Protein AF-A0AA37GNI9-F1 (afdb_monomer_lite)

Organism: NCBI:txid708192

Foldseek 3Di:
DDPVVVVVVVVVVCVVVPAVPLLCVLLVLQCPDPFADVCQSNVLSVCSLQCLEQQHAQQVLQVSLLSQCVSDDDPSSNLSSLSSQQEHRDDDVVPDQAGQHEFDLCTPVDPSNAQAAYQDDPSHPCRVQRNVSNVVCSVPRDPSVSGGSQRSCVVSPDNRHAYDGPVTGSHQDWDADPDCQLRVPDDTHQAVLVSLVSVLVCCVPPVVHDPVLSVLSVVLSVVLVVVVDRHPVNVVSSVVSSVD

Radius of gyration: 22.75 Å; chains: 1; bounding box: 79×32×51 Å

Secondary structure (DSSP, 8-state):
--HHHHHHHHHHHHHHHTTSSTTHHHHHHHHT---SSTTHHHHHHHHHHHHSSTTS-TTHHHHHHHHHHTT-S-HHHHHHHHHHHHSPPP--TTT-SS-EEE--TT-S-SGGGTT------TTSTTHHHHHHHHHHHHHSPPP-TT--HHHHHHHTT---SEEE-SSS-TT-PPB--SSHHHHTTPPPBSSHHHHHHHHHHHHHHTS---HHHHHHHHHHHHHHHHH---STHHHHHHHHHHT-

Sequence (244 aa):
MSYSKLLLLSAILASVEARFGQEQTPVAAVSALQAGAPGEAATLAGGIPSTLLGAADPCAKLELADKIAALGDGADVLDAAKGLVAAEQNFNPFATSVPNICGDASLPATEALRGIVPLIDPAVTGSDTENANSAASLTSPFDASGLSVAEVMQAQGFSNFTLGRAGRKADEGTFLPTDPVVAQGQQDALNPNIIINRVCDQLTNVCGANDAAKTQCKDAQAQIEASGDRSAAVADTFNGLLGF

Structure (mmCIF, N/CA/C/O backbone):
data_AF-A0AA37GNI9-F1
#
_entry.id   AF-A0AA37GNI9-F1
#
loop_
_atom_site.group_PDB
_atom_site.id
_atom_site.type_symbol
_atom_site.label_atom_id
_atom_site.label_alt_id
_atom_site.label_comp_id
_atom_site.label_asym_id
_atom_site.label_entity_id
_atom_site.label_seq_id
_atom_site.pdbx_PDB_ins_code
_atom_site.Cartn_x
_atom_site.Cartn_y
_atom_site.Cartn_z
_atom_site.occupancy
_atom_site.B_iso_or_equiv
_atom_site.auth_seq_id
_atom_site.auth_comp_id
_atom_site.auth_asym_id
_atom_site.auth_atom_id
_atom_site.pdbx_PDB_model_num
ATOM 1 N N . MET A 1 1 ? 42.517 1.768 25.073 1.00 51.09 1 MET A N 1
ATOM 2 C CA . MET A 1 1 ? 41.058 1.620 24.872 1.00 51.09 1 MET A CA 1
ATOM 3 C C . MET A 1 1 ? 40.744 0.142 24.719 1.00 51.09 1 MET A C 1
ATOM 5 O O . MET A 1 1 ? 41.375 -0.504 23.899 1.00 51.09 1 MET A O 1
ATOM 9 N N . SER A 1 2 ? 39.868 -0.403 25.567 1.00 47.47 2 SER A N 1
ATOM 10 C CA . SER A 1 2 ? 39.556 -1.840 25.598 1.00 47.47 2 SER A CA 1
ATOM 11 C C . SER A 1 2 ? 38.776 -2.265 24.348 1.00 47.47 2 SER A C 1
ATOM 13 O O . SER A 1 2 ? 37.857 -1.552 23.943 1.00 47.47 2 SER A O 1
ATOM 15 N N . TYR A 1 3 ? 39.128 -3.422 23.777 1.00 53.12 3 TYR A N 1
ATOM 16 C CA . TYR A 1 3 ? 38.533 -4.054 22.584 1.00 53.12 3 TYR A CA 1
ATOM 17 C C . TYR A 1 3 ? 36.990 -4.079 22.587 1.00 53.12 3 TYR A C 1
ATOM 19 O O . TYR A 1 3 ? 36.359 -4.006 21.538 1.00 53.12 3 TYR A O 1
ATOM 27 N N . SER A 1 4 ? 36.369 -4.088 23.769 1.00 50.34 4 SER A N 1
ATOM 28 C CA . SER A 1 4 ? 34.912 -4.050 23.935 1.00 50.34 4 SER A CA 1
ATOM 29 C C . SER A 1 4 ? 34.263 -2.732 23.464 1.00 50.34 4 SER A C 1
ATOM 31 O O . SER A 1 4 ? 33.134 -2.748 22.983 1.00 50.34 4 SER A O 1
ATOM 33 N N . LYS A 1 5 ? 34.981 -1.596 23.508 1.00 45.41 5 LYS A N 1
ATOM 34 C CA . LYS A 1 5 ? 34.469 -0.298 23.018 1.00 45.41 5 LYS A CA 1
ATOM 35 C C . LYS A 1 5 ? 34.511 -0.165 21.490 1.00 45.41 5 LYS A C 1
ATOM 37 O O . LYS A 1 5 ? 33.738 0.611 20.944 1.00 45.41 5 LYS A O 1
ATOM 42 N N . LEU A 1 6 ? 35.385 -0.913 20.812 1.00 50.19 6 LEU A N 1
ATOM 43 C CA . LEU A 1 6 ? 35.463 -0.936 19.345 1.00 50.19 6 LEU A CA 1
ATOM 44 C C . LEU A 1 6 ? 34.320 -1.761 18.736 1.00 50.19 6 LEU A C 1
ATOM 46 O O . LEU A 1 6 ? 33.702 -1.310 17.782 1.00 50.19 6 LEU A O 1
ATOM 50 N N . LEU A 1 7 ? 33.965 -2.900 19.341 1.00 51.78 7 LEU A N 1
ATOM 51 C CA . LEU A 1 7 ? 32.841 -3.730 18.879 1.00 51.78 7 LEU A CA 1
ATOM 52 C C . LEU A 1 7 ? 31.479 -3.032 19.033 1.00 51.78 7 LEU A C 1
ATOM 54 O O . LEU A 1 7 ? 30.635 -3.130 18.147 1.00 51.78 7 LEU A O 1
ATOM 58 N N . LEU A 1 8 ? 31.280 -2.285 20.123 1.00 47.88 8 LEU A N 1
ATOM 59 C CA . LEU A 1 8 ? 30.046 -1.525 20.351 1.00 47.88 8 LEU A CA 1
ATOM 60 C C . LEU A 1 8 ? 29.895 -0.331 19.397 1.00 47.88 8 LEU A C 1
ATOM 62 O O . LEU A 1 8 ? 28.784 -0.067 18.952 1.00 47.88 8 LEU A O 1
ATOM 66 N N . LEU A 1 9 ? 30.984 0.358 19.028 1.00 44.28 9 LEU A N 1
ATOM 67 C CA . LEU A 1 9 ? 30.904 1.425 18.021 1.00 44.28 9 LEU A CA 1
ATOM 68 C C . LEU A 1 9 ? 30.627 0.870 16.616 1.00 44.28 9 LEU A C 1
ATOM 70 O O . LEU A 1 9 ? 29.817 1.448 15.899 1.00 44.28 9 LEU A O 1
ATOM 74 N N . SER A 1 10 ? 31.233 -0.258 16.232 1.00 49.84 10 SER A N 1
ATOM 75 C CA . SER A 1 10 ? 30.994 -0.872 14.917 1.00 49.84 10 SER A CA 1
ATOM 76 C C . SER A 1 10 ? 29.569 -1.411 14.750 1.00 49.84 10 SER A C 1
ATOM 78 O O . SER A 1 10 ? 29.018 -1.314 13.660 1.00 49.84 10 SER A O 1
ATOM 80 N N . ALA A 1 11 ? 28.940 -1.917 15.815 1.00 47.16 11 ALA A N 1
ATOM 81 C CA . ALA A 1 11 ? 27.542 -2.359 15.768 1.00 47.16 11 ALA A CA 1
ATOM 82 C C . ALA A 1 11 ? 26.543 -1.187 15.660 1.00 47.16 11 ALA A C 1
ATOM 84 O O . ALA A 1 11 ? 25.484 -1.326 15.047 1.00 47.16 11 ALA A O 1
ATOM 85 N N . ILE A 1 12 ? 26.884 -0.021 16.220 1.00 48.06 12 ILE A N 1
ATOM 86 C CA . ILE A 1 12 ? 26.053 1.191 16.137 1.00 48.06 12 ILE A CA 1
ATOM 87 C C . ILE A 1 12 ? 26.232 1.894 14.779 1.00 48.06 12 ILE A C 1
ATOM 89 O O . ILE A 1 12 ? 25.266 2.406 14.228 1.00 48.06 12 ILE A O 1
ATOM 93 N N . LEU A 1 13 ? 27.432 1.872 14.190 1.00 39.62 13 LEU A N 1
ATOM 94 C CA . LEU A 1 13 ? 27.661 2.389 12.831 1.00 39.62 13 LEU A CA 1
ATOM 95 C C . LEU A 1 13 ? 26.980 1.514 11.765 1.00 39.62 13 LEU A C 1
ATOM 97 O O . LEU A 1 13 ? 26.220 2.037 10.956 1.00 39.62 13 LEU A O 1
ATOM 101 N N . ALA A 1 14 ? 27.099 0.185 11.865 1.00 37.84 14 ALA A N 1
ATOM 102 C CA . ALA A 1 14 ? 26.458 -0.736 10.923 1.00 37.84 14 ALA A CA 1
ATOM 103 C C . ALA A 1 14 ? 24.916 -0.697 10.961 1.00 37.84 14 ALA A C 1
ATOM 105 O O . ALA A 1 14 ? 24.273 -0.985 9.956 1.00 37.84 14 ALA A O 1
ATOM 106 N N . SER A 1 15 ? 24.307 -0.332 12.096 1.00 41.62 15 SER A N 1
ATOM 107 C CA . SER A 1 15 ? 22.845 -0.177 12.203 1.00 41.62 15 SER A CA 1
ATOM 108 C C . SER A 1 15 ? 22.337 1.164 11.662 1.00 41.62 15 SER A C 1
ATOM 110 O O . SER A 1 15 ? 21.188 1.242 11.236 1.00 41.62 15 SER A O 1
ATOM 112 N N . VAL A 1 16 ? 23.186 2.196 11.613 1.00 39.22 16 VAL A N 1
ATOM 113 C CA . VAL A 1 16 ? 22.854 3.505 11.022 1.00 39.22 16 VAL A CA 1
ATOM 114 C C . VAL A 1 16 ? 23.116 3.521 9.508 1.00 39.22 16 VAL A C 1
ATOM 116 O O . VAL A 1 16 ? 22.348 4.123 8.760 1.00 39.22 16 VAL A O 1
ATOM 119 N N . GLU A 1 17 ? 24.135 2.803 9.031 1.00 35.69 17 GLU A N 1
ATOM 120 C CA . GLU A 1 17 ? 24.443 2.650 7.598 1.00 35.69 17 GLU A CA 1
ATOM 121 C C . GLU A 1 17 ? 23.470 1.710 6.860 1.00 35.69 17 GLU A C 1
ATOM 123 O O . GLU A 1 17 ? 23.397 1.744 5.634 1.00 35.69 17 GLU A O 1
ATOM 128 N N . ALA A 1 18 ? 22.675 0.906 7.574 1.00 41.06 18 ALA A N 1
ATOM 129 C CA . ALA A 1 18 ? 21.783 -0.080 6.959 1.00 41.06 18 ALA A CA 1
ATOM 130 C C . ALA A 1 18 ? 20.470 0.480 6.376 1.00 41.06 18 ALA A C 1
ATOM 132 O O . ALA A 1 18 ? 19.753 -0.281 5.730 1.00 41.06 18 ALA A O 1
ATOM 133 N N . ARG A 1 19 ? 20.107 1.756 6.590 1.00 52.25 19 ARG A N 1
ATOM 134 C CA . ARG A 1 19 ? 18.754 2.237 6.212 1.00 52.25 19 ARG A CA 1
ATOM 135 C C . ARG A 1 19 ? 18.691 3.517 5.380 1.00 52.25 19 ARG A C 1
ATOM 137 O O . ARG A 1 19 ? 17.767 3.670 4.592 1.00 52.25 19 ARG A O 1
ATOM 144 N N . PHE A 1 20 ? 19.708 4.378 5.428 1.00 41.75 20 PHE A N 1
ATOM 145 C CA . PHE A 1 20 ? 19.852 5.499 4.486 1.00 41.75 20 PHE A CA 1
ATOM 146 C C . PHE A 1 20 ? 20.524 5.012 3.186 1.00 41.75 20 PHE A C 1
ATOM 148 O O . PHE A 1 20 ? 21.689 5.299 2.926 1.00 41.75 20 PHE A O 1
ATOM 155 N N . GLY A 1 21 ? 19.824 4.209 2.380 1.00 49.69 21 GLY A N 1
ATOM 156 C CA . GLY A 1 21 ? 20.403 3.698 1.128 1.00 49.69 21 GLY A CA 1
ATOM 157 C C . GLY A 1 21 ? 19.540 2.733 0.321 1.00 49.69 21 GLY A C 1
ATOM 158 O O . GLY A 1 21 ? 19.671 2.705 -0.899 1.00 49.69 21 GLY A O 1
ATOM 159 N N . GLN A 1 22 ? 18.613 2.005 0.951 1.00 52.94 22 GLN A N 1
ATOM 160 C CA . GLN A 1 22 ? 17.706 1.110 0.217 1.00 52.94 22 GLN A CA 1
ATOM 161 C C . GLN A 1 22 ? 16.726 1.880 -0.681 1.00 52.94 22 GLN A C 1
ATOM 163 O O . GLN A 1 22 ? 16.450 1.443 -1.791 1.00 52.94 22 GLN A O 1
ATOM 168 N N . GLU A 1 23 ? 16.305 3.085 -0.280 1.00 51.03 23 GLU A N 1
ATOM 169 C CA . GLU A 1 23 ? 15.508 3.990 -1.127 1.00 51.03 23 GLU A CA 1
ATOM 170 C C . GLU A 1 23 ? 16.264 4.456 -2.388 1.00 51.03 23 GLU A C 1
ATOM 172 O O . GLU A 1 23 ? 15.644 4.812 -3.389 1.00 51.03 23 GLU A O 1
ATOM 177 N N . GLN A 1 24 ? 17.605 4.452 -2.365 1.00 57.84 24 GLN A N 1
ATOM 178 C CA . GLN A 1 24 ? 18.437 4.836 -3.512 1.00 57.84 24 GLN A CA 1
ATOM 179 C C . GLN A 1 24 ? 18.654 3.679 -4.494 1.00 57.84 24 GLN A C 1
ATOM 181 O O . GLN A 1 24 ? 18.984 3.932 -5.653 1.00 57.84 24 GLN A O 1
ATOM 186 N N . THR A 1 25 ? 18.459 2.424 -4.076 1.00 74.62 25 THR A N 1
ATOM 187 C CA . THR A 1 25 ? 18.653 1.262 -4.956 1.00 74.62 25 THR A CA 1
ATOM 188 C C . THR A 1 25 ? 17.696 1.306 -6.161 1.00 74.62 25 THR A C 1
ATOM 190 O O . THR A 1 25 ? 18.189 1.232 -7.291 1.00 74.62 25 THR A O 1
ATOM 193 N N . PRO A 1 26 ? 16.374 1.539 -5.993 1.00 85.69 26 PRO A N 1
ATOM 194 C CA . PRO A 1 26 ? 15.480 1.747 -7.132 1.00 85.69 26 PRO A CA 1
ATOM 195 C C . PRO A 1 26 ? 15.827 3.003 -7.947 1.00 85.69 26 PRO A C 1
ATOM 197 O O . PRO A 1 26 ? 15.757 2.970 -9.172 1.00 85.69 26 PRO A O 1
ATOM 200 N N . VAL A 1 27 ? 16.265 4.097 -7.305 1.00 90.00 27 VAL A N 1
ATOM 201 C CA . VAL A 1 27 ? 16.669 5.338 -8.002 1.00 90.00 27 VAL A CA 1
ATOM 202 C C . VAL A 1 27 ? 17.827 5.083 -8.962 1.00 90.00 27 VAL A C 1
ATOM 204 O O . VAL A 1 27 ? 17.759 5.482 -10.125 1.00 90.00 27 VAL A O 1
ATOM 207 N N . ALA A 1 28 ? 18.882 4.412 -8.500 1.00 89.69 28 ALA A N 1
ATOM 208 C CA . ALA A 1 28 ? 20.054 4.113 -9.313 1.00 89.69 28 ALA A CA 1
ATOM 209 C C . ALA A 1 28 ? 19.718 3.152 -10.462 1.00 89.69 28 ALA A C 1
ATOM 211 O O . ALA A 1 28 ? 20.145 3.391 -11.592 1.00 89.69 28 ALA A O 1
ATOM 212 N N . ALA A 1 29 ? 18.918 2.114 -10.189 1.00 93.38 29 ALA A N 1
ATOM 213 C CA . ALA A 1 29 ? 18.484 1.153 -11.200 1.00 93.38 29 ALA A CA 1
ATOM 214 C C . ALA A 1 29 ? 17.680 1.833 -12.319 1.00 93.38 29 ALA A C 1
ATOM 216 O O . ALA A 1 29 ? 18.000 1.666 -13.492 1.00 93.38 29 ALA A O 1
ATOM 217 N N . VAL A 1 30 ? 16.698 2.667 -11.962 1.00 95.94 30 VAL A N 1
ATOM 218 C CA . VAL A 1 30 ? 15.844 3.363 -12.938 1.00 95.94 30 VAL A CA 1
ATOM 219 C C . VAL A 1 30 ? 16.615 4.458 -13.681 1.00 95.94 30 VAL A C 1
ATOM 221 O O . VAL A 1 30 ? 16.453 4.611 -14.888 1.00 95.94 30 VAL A O 1
ATOM 224 N N . SER A 1 31 ? 17.512 5.184 -13.004 1.00 94.06 31 SER A N 1
ATOM 225 C CA . SER A 1 31 ? 18.340 6.224 -13.642 1.00 94.06 31 SER A CA 1
ATOM 226 C C . SER A 1 31 ? 19.308 5.667 -14.689 1.00 94.06 31 SER A C 1
ATOM 228 O O . SER A 1 31 ? 19.725 6.402 -15.582 1.00 94.06 31 SER A O 1
ATOM 230 N N . ALA A 1 32 ? 19.698 4.394 -14.568 1.00 94.12 32 ALA A N 1
ATOM 231 C CA . ALA A 1 32 ? 20.616 3.732 -15.490 1.00 94.12 32 ALA A CA 1
ATOM 232 C C . ALA A 1 32 ? 19.930 3.193 -16.760 1.00 94.12 32 ALA A C 1
ATOM 234 O O . ALA A 1 32 ? 20.627 2.796 -17.698 1.00 94.12 32 ALA A O 1
ATOM 235 N N . LEU A 1 33 ? 18.592 3.176 -16.803 1.00 95.88 33 LEU A N 1
ATOM 236 C CA . LEU A 1 33 ? 17.841 2.660 -17.943 1.00 95.88 33 LEU A CA 1
ATOM 237 C C . LEU A 1 33 ? 18.065 3.528 -19.185 1.00 95.88 33 LEU A C 1
ATOM 239 O O . LEU A 1 33 ? 17.989 4.755 -19.142 1.00 95.88 33 LEU A O 1
ATOM 243 N N . GLN A 1 34 ? 18.271 2.867 -20.322 1.00 94.06 34 GLN A N 1
ATOM 244 C CA . GLN A 1 34 ? 18.316 3.502 -21.646 1.00 94.06 34 GLN A CA 1
ATOM 245 C C . GLN A 1 34 ? 16.991 3.320 -22.409 1.00 94.06 34 GLN A C 1
ATOM 247 O O . GLN A 1 34 ? 16.975 3.288 -23.638 1.00 94.06 34 GLN A O 1
ATOM 252 N N . ALA A 1 35 ? 15.888 3.174 -21.671 1.00 94.25 35 ALA A N 1
ATOM 253 C CA . ALA A 1 35 ? 14.538 2.973 -22.187 1.00 94.25 35 ALA A CA 1
ATOM 254 C C . ALA A 1 35 ? 13.698 4.262 -22.112 1.00 94.25 35 ALA A C 1
ATOM 256 O O . ALA A 1 35 ? 14.004 5.175 -21.341 1.00 94.25 35 ALA A O 1
ATOM 257 N N . GLY A 1 36 ? 12.626 4.317 -22.905 1.00 94.38 36 GLY A N 1
ATOM 258 C CA . GLY A 1 36 ? 11.766 5.493 -23.038 1.00 94.38 36 GLY A CA 1
ATOM 259 C C . GLY A 1 36 ? 12.390 6.648 -23.828 1.00 94.38 36 GLY A C 1
ATOM 260 O O . GLY A 1 36 ? 13.400 6.507 -24.525 1.00 94.38 36 GLY A O 1
ATOM 261 N N . ALA A 1 37 ? 11.755 7.815 -23.748 1.00 95.69 37 ALA A N 1
ATOM 262 C CA . ALA A 1 37 ? 12.258 9.034 -24.365 1.00 95.69 37 ALA A CA 1
ATOM 263 C C . ALA A 1 37 ? 13.515 9.558 -23.638 1.00 95.69 37 ALA A C 1
ATOM 265 O O . ALA A 1 37 ? 13.696 9.318 -22.439 1.00 95.69 37 ALA A O 1
ATOM 266 N N . PRO A 1 38 ? 14.389 10.329 -24.319 1.00 94.94 38 PRO A N 1
ATOM 267 C CA . PRO A 1 38 ? 15.563 10.921 -23.681 1.00 94.94 38 PRO A CA 1
ATOM 268 C C . PRO A 1 38 ? 15.206 11.703 -22.405 1.00 94.94 38 PRO A C 1
ATOM 270 O O . PRO A 1 38 ? 14.481 12.694 -22.457 1.00 94.94 38 PRO A O 1
ATOM 273 N N . GLY A 1 39 ? 15.736 11.258 -21.261 1.00 92.75 39 GLY A N 1
ATOM 274 C CA . GLY A 1 39 ? 15.508 11.875 -19.947 1.00 92.75 39 GLY A CA 1
ATOM 275 C C . GLY A 1 39 ? 14.244 11.414 -19.208 1.00 92.75 39 GLY A C 1
ATOM 276 O O . GLY A 1 39 ? 14.052 11.802 -18.056 1.00 92.75 39 GLY A O 1
ATOM 277 N N . GLU A 1 40 ? 13.407 10.571 -19.814 1.00 96.62 40 GLU A N 1
ATOM 278 C CA . GLU A 1 40 ? 12.178 10.064 -19.195 1.00 96.62 40 GLU A CA 1
ATOM 279 C C . GLU A 1 40 ? 12.482 9.154 -17.999 1.00 96.62 40 GLU A C 1
ATOM 281 O O . GLU A 1 40 ? 12.019 9.425 -16.891 1.00 96.62 40 GLU A O 1
ATOM 286 N N . ALA A 1 41 ? 13.350 8.153 -18.181 1.00 96.31 41 ALA A N 1
ATOM 287 C CA . ALA A 1 41 ? 13.783 7.264 -17.103 1.00 96.31 41 ALA A CA 1
ATOM 288 C C . ALA A 1 41 ? 14.415 8.034 -15.929 1.00 96.31 41 ALA A C 1
ATOM 290 O O . ALA A 1 41 ? 14.059 7.816 -14.773 1.00 96.31 41 ALA A O 1
ATOM 291 N N . ALA A 1 42 ? 15.277 9.014 -16.219 1.00 94.94 42 ALA A N 1
ATOM 292 C CA . ALA A 1 42 ? 15.872 9.880 -15.200 1.00 94.94 42 ALA A CA 1
ATOM 293 C C . ALA A 1 42 ? 14.820 10.725 -14.450 1.00 94.94 42 ALA A C 1
ATOM 295 O O . ALA A 1 42 ? 14.943 10.943 -13.245 1.00 94.94 42 ALA A O 1
ATOM 296 N N . THR A 1 43 ? 13.765 11.173 -15.140 1.00 96.38 43 THR A N 1
ATOM 297 C CA . THR A 1 43 ? 12.653 11.915 -14.525 1.00 96.38 43 THR A CA 1
ATOM 298 C C . THR A 1 43 ? 11.844 11.022 -13.587 1.00 96.38 43 THR A C 1
ATOM 300 O O . THR A 1 43 ? 11.563 11.419 -12.457 1.00 96.38 43 THR A O 1
ATOM 303 N N . LEU A 1 44 ? 11.508 9.802 -14.021 1.00 96.62 44 LEU A N 1
ATOM 304 C CA . LEU A 1 44 ? 10.806 8.828 -13.181 1.00 96.62 44 LEU A CA 1
ATOM 305 C C . LEU A 1 44 ? 11.651 8.428 -11.968 1.00 96.62 44 LEU A C 1
ATOM 307 O O . LEU A 1 44 ? 11.139 8.422 -10.850 1.00 96.62 44 LEU A O 1
ATOM 311 N N . ALA A 1 45 ? 12.953 8.197 -12.160 1.00 95.88 45 ALA A N 1
ATOM 312 C CA . ALA A 1 45 ? 13.883 7.914 -11.072 1.00 95.88 45 ALA A CA 1
ATOM 313 C C . ALA A 1 45 ? 13.925 9.044 -10.033 1.00 95.88 45 ALA A C 1
ATOM 315 O O . ALA A 1 45 ? 13.902 8.783 -8.832 1.00 95.88 45 ALA A O 1
ATOM 316 N N . GLY A 1 46 ? 13.917 10.303 -10.481 1.00 91.94 46 GLY A N 1
ATOM 317 C CA . GLY A 1 46 ? 13.843 11.468 -9.596 1.00 91.94 46 GLY A CA 1
ATOM 318 C C . GLY A 1 46 ? 12.543 11.558 -8.785 1.00 91.94 46 GLY A C 1
ATOM 319 O O . GLY A 1 46 ? 12.531 12.185 -7.727 1.00 91.94 46 GLY A O 1
ATOM 320 N N . GLY A 1 47 ? 11.462 10.917 -9.243 1.00 91.81 47 GLY A N 1
ATOM 321 C CA . GLY A 1 47 ? 10.182 10.845 -8.535 1.00 91.81 47 GLY A CA 1
ATOM 322 C C . GLY A 1 47 ? 10.139 9.799 -7.419 1.00 91.81 47 GLY A C 1
ATOM 323 O O . GLY A 1 47 ? 9.371 9.961 -6.468 1.00 91.81 47 GLY A O 1
ATOM 324 N N . ILE A 1 48 ? 10.983 8.765 -7.484 1.00 94.00 48 ILE A N 1
ATOM 325 C CA . ILE A 1 48 ? 10.967 7.627 -6.550 1.00 94.00 48 ILE A CA 1
ATOM 326 C C . ILE A 1 48 ? 11.054 8.054 -5.082 1.00 94.00 48 ILE A C 1
ATOM 328 O O . ILE A 1 48 ? 10.174 7.639 -4.320 1.00 94.00 48 ILE A O 1
ATOM 332 N N . PRO A 1 49 ? 12.008 8.915 -4.661 1.00 90.19 49 PRO A N 1
ATOM 333 C CA . PRO A 1 49 ? 12.139 9.274 -3.252 1.00 90.19 49 PRO A CA 1
ATOM 334 C C . PRO A 1 49 ? 10.849 9.846 -2.666 1.00 90.19 49 PRO A C 1
ATOM 336 O O . PRO A 1 49 ? 10.517 9.550 -1.527 1.00 90.19 49 PRO A O 1
ATOM 339 N N . SER A 1 50 ? 10.079 10.607 -3.455 1.00 85.38 50 SER A N 1
ATOM 340 C CA . SER A 1 50 ? 8.819 11.208 -2.999 1.00 85.38 50 SER A CA 1
ATOM 341 C C . SER A 1 50 ? 7.713 10.183 -2.732 1.00 85.38 50 SER A C 1
ATOM 343 O O . SER A 1 50 ? 6.869 10.419 -1.873 1.00 85.38 50 SER A O 1
ATOM 345 N N . THR A 1 51 ? 7.743 9.043 -3.428 1.00 88.06 51 THR A N 1
ATOM 346 C CA . THR A 1 51 ? 6.774 7.946 -3.262 1.00 88.06 51 THR A CA 1
ATOM 347 C C . THR A 1 51 ? 7.146 6.977 -2.143 1.00 88.06 51 THR A C 1
ATOM 349 O O . THR A 1 51 ? 6.288 6.245 -1.664 1.00 88.06 51 THR A O 1
ATOM 352 N N . LEU A 1 52 ? 8.409 6.984 -1.707 1.00 90.31 52 LEU A N 1
ATOM 353 C CA . LEU A 1 52 ? 8.905 6.124 -0.632 1.00 90.31 52 LEU A CA 1
ATOM 354 C C . LEU A 1 52 ? 8.972 6.839 0.722 1.00 90.31 52 LEU A C 1
ATOM 356 O O . LEU A 1 52 ? 9.351 6.217 1.705 1.00 90.31 52 LEU A O 1
ATOM 360 N N . LEU A 1 53 ? 8.582 8.114 0.825 1.00 85.62 53 LEU A N 1
ATOM 361 C CA . LEU A 1 53 ? 8.509 8.798 2.121 1.00 85.62 53 LEU A CA 1
ATOM 362 C C . LEU A 1 53 ? 7.456 8.137 3.021 1.00 85.62 53 LEU A C 1
ATOM 364 O O . LEU A 1 53 ? 6.402 7.729 2.547 1.00 85.62 53 LEU A O 1
ATOM 368 N N . GLY A 1 54 ? 7.664 8.122 4.339 1.00 80.50 54 GLY A N 1
ATOM 369 C CA . GLY A 1 54 ? 6.744 7.429 5.255 1.00 80.50 54 GLY A CA 1
ATOM 370 C C . GLY A 1 54 ? 5.337 8.019 5.340 1.00 80.50 54 GLY A C 1
ATOM 371 O O . GLY A 1 54 ? 4.401 7.335 5.732 1.00 80.50 54 GLY A O 1
ATOM 372 N N . ALA A 1 55 ? 5.177 9.283 4.940 1.00 76.69 55 ALA A N 1
ATOM 373 C CA . ALA A 1 55 ? 3.880 9.950 4.817 1.00 76.69 55 ALA A CA 1
ATOM 374 C C . ALA A 1 55 ? 3.366 10.013 3.367 1.00 76.69 55 ALA A C 1
ATOM 376 O O . ALA A 1 55 ? 2.336 10.639 3.113 1.00 76.69 55 ALA A O 1
ATOM 377 N N . ALA A 1 56 ? 4.102 9.436 2.413 1.00 79.75 56 ALA A N 1
ATOM 378 C CA . ALA A 1 56 ? 3.633 9.321 1.044 1.00 79.75 56 ALA A CA 1
ATOM 379 C C . ALA A 1 56 ? 2.444 8.368 0.977 1.00 79.75 56 ALA A C 1
ATOM 381 O O . ALA A 1 56 ? 2.248 7.494 1.824 1.00 79.75 56 ALA A O 1
ATOM 382 N N . ASP A 1 57 ? 1.659 8.535 -0.072 1.00 80.12 57 ASP A N 1
ATOM 383 C CA . ASP A 1 57 ? 0.649 7.557 -0.400 1.00 80.12 57 ASP A CA 1
ATOM 384 C C . ASP A 1 57 ? 1.326 6.227 -0.845 1.00 80.12 57 ASP A C 1
ATOM 386 O O . ASP A 1 57 ? 2.150 6.237 -1.762 1.00 80.12 57 ASP A O 1
ATOM 390 N N . PRO A 1 58 ? 0.987 5.084 -0.218 1.00 85.19 58 PRO A N 1
ATOM 391 C CA . PRO A 1 58 ? 1.593 3.779 -0.438 1.00 85.19 58 PRO A CA 1
ATOM 392 C C . PRO A 1 58 ? 1.225 3.181 -1.796 1.00 85.19 58 PRO A C 1
ATOM 394 O O . PRO A 1 58 ? 1.890 2.253 -2.252 1.00 85.19 58 PRO A O 1
ATOM 397 N N . CYS A 1 59 ? 0.182 3.681 -2.459 1.00 86.75 59 CYS A N 1
ATOM 398 C CA . CYS A 1 59 ? -0.163 3.300 -3.821 1.00 86.75 59 CYS A CA 1
ATOM 399 C C . CYS A 1 59 ? 0.663 4.071 -4.860 1.00 86.75 59 CYS A C 1
ATOM 401 O O . CYS A 1 59 ? 0.957 3.513 -5.917 1.00 86.75 59 CYS A O 1
ATOM 403 N N . ALA A 1 60 ? 1.131 5.291 -4.559 1.00 89.88 60 ALA A N 1
ATOM 404 C CA . ALA A 1 60 ? 1.931 6.097 -5.488 1.00 89.88 60 ALA A CA 1
ATOM 405 C C . ALA A 1 60 ? 3.209 5.386 -5.963 1.00 89.88 60 ALA A C 1
ATOM 407 O O . ALA A 1 60 ? 3.605 5.543 -7.119 1.00 89.88 60 ALA A O 1
ATOM 408 N N . LYS A 1 61 ? 3.855 4.577 -5.109 1.00 92.81 61 LYS A N 1
ATOM 409 C CA . LYS A 1 61 ? 5.019 3.769 -5.524 1.00 92.81 61 LYS A CA 1
ATOM 410 C C . LYS A 1 61 ? 4.651 2.696 -6.551 1.00 92.81 61 LYS A C 1
ATOM 412 O O . LYS A 1 61 ? 5.454 2.419 -7.436 1.00 92.81 61 LYS A O 1
ATOM 417 N N . LEU A 1 62 ? 3.448 2.122 -6.468 1.00 95.75 62 LEU A N 1
ATOM 418 C CA . LEU A 1 62 ? 2.965 1.119 -7.422 1.00 95.75 62 LEU A CA 1
ATOM 419 C C . LEU A 1 62 ? 2.622 1.782 -8.759 1.00 95.75 62 LEU A C 1
ATOM 421 O O . LEU A 1 62 ? 3.064 1.311 -9.800 1.00 95.75 62 LEU A O 1
ATOM 425 N N . GLU A 1 63 ? 1.954 2.939 -8.723 1.00 95.44 63 GLU A N 1
ATOM 426 C CA . GLU A 1 63 ? 1.691 3.746 -9.922 1.00 95.44 63 GLU A CA 1
ATOM 427 C C . GLU A 1 63 ? 2.985 4.206 -10.608 1.00 95.44 63 GLU A C 1
ATOM 429 O O . GLU A 1 63 ? 3.068 4.289 -11.836 1.00 95.44 63 GLU A O 1
ATOM 434 N N . LEU A 1 64 ? 4.011 4.548 -9.825 1.00 97.00 64 LEU A N 1
ATOM 435 C CA . LEU A 1 64 ? 5.317 4.904 -10.364 1.00 97.00 64 LEU A CA 1
ATOM 436 C C . LEU A 1 64 ? 6.036 3.682 -10.947 1.00 97.00 64 LEU A C 1
ATOM 438 O O . LEU A 1 64 ? 6.644 3.801 -12.009 1.00 97.00 64 LEU A O 1
ATOM 442 N N . ALA A 1 65 ? 5.932 2.516 -10.308 1.00 98.19 65 ALA A N 1
ATOM 443 C CA . ALA A 1 65 ? 6.475 1.272 -10.844 1.00 98.19 65 ALA A CA 1
ATOM 444 C C . ALA A 1 65 ? 5.813 0.893 -12.177 1.00 98.19 65 ALA A C 1
ATOM 446 O O . ALA A 1 65 ? 6.516 0.509 -13.108 1.00 98.19 65 ALA A O 1
A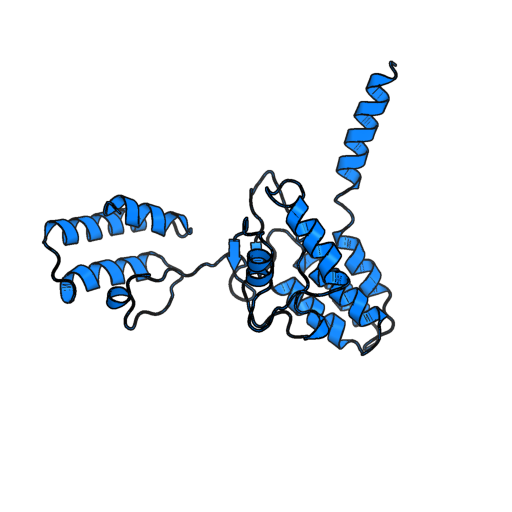TOM 447 N N . ASP A 1 66 ? 4.500 1.100 -12.315 1.00 98.38 66 ASP A N 1
ATOM 448 C CA . ASP A 1 66 ? 3.783 0.927 -13.583 1.00 98.38 66 ASP A CA 1
ATOM 449 C C . ASP A 1 66 ? 4.314 1.864 -14.677 1.00 98.38 66 ASP A C 1
ATOM 451 O O . ASP A 1 66 ? 4.553 1.439 -15.808 1.00 98.38 66 ASP A O 1
ATOM 455 N N . LYS A 1 67 ? 4.572 3.137 -14.346 1.00 98.31 67 LYS A N 1
ATOM 456 C CA . LYS A 1 67 ? 5.181 4.092 -15.292 1.00 98.31 67 LYS A CA 1
ATOM 457 C C . LYS A 1 67 ? 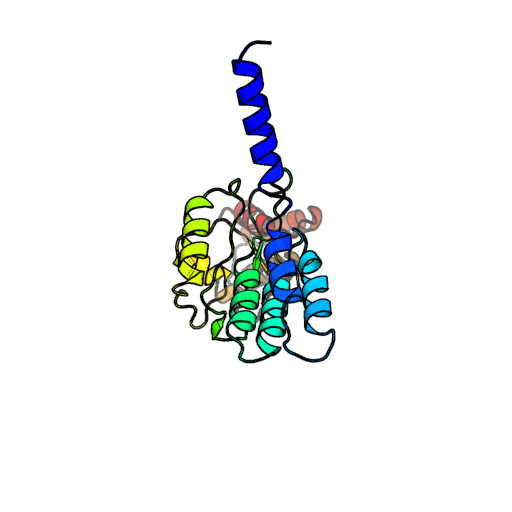6.587 3.668 -15.713 1.00 98.31 67 LYS A C 1
ATOM 459 O O . LYS A 1 67 ? 6.942 3.844 -16.873 1.00 98.31 67 LYS A O 1
ATOM 464 N N . ILE A 1 68 ? 7.378 3.116 -14.793 1.00 98.38 68 ILE A N 1
ATOM 465 C CA . ILE A 1 68 ? 8.717 2.599 -15.101 1.00 98.38 68 ILE A CA 1
ATOM 466 C C . ILE A 1 68 ? 8.608 1.378 -16.015 1.00 98.38 68 ILE A C 1
ATOM 468 O O . ILE A 1 68 ? 9.294 1.336 -17.030 1.00 98.38 68 ILE A O 1
ATOM 472 N N . ALA A 1 69 ? 7.719 0.429 -15.714 1.00 98.19 69 ALA A N 1
ATOM 473 C CA . ALA A 1 69 ? 7.493 -0.745 -16.556 1.00 98.19 69 ALA A CA 1
ATOM 474 C C . ALA A 1 69 ? 7.021 -0.375 -17.975 1.00 98.19 69 ALA A C 1
ATOM 476 O O . ALA A 1 69 ? 7.316 -1.085 -18.930 1.00 98.19 69 ALA A O 1
ATOM 477 N N . ALA A 1 70 ? 6.344 0.766 -18.133 1.00 97.88 70 ALA A N 1
ATOM 478 C CA . ALA A 1 70 ? 5.909 1.280 -19.428 1.00 97.88 70 ALA A CA 1
ATOM 479 C C . ALA A 1 70 ? 7.031 1.913 -20.284 1.00 97.88 70 ALA A C 1
ATOM 481 O O . ALA A 1 70 ? 6.780 2.244 -21.443 1.00 97.88 70 ALA A O 1
ATOM 482 N N . LEU A 1 71 ? 8.260 2.073 -19.766 1.00 97.62 71 LEU A N 1
ATOM 483 C CA . LEU A 1 71 ? 9.389 2.621 -20.537 1.00 97.62 71 LEU A CA 1
ATOM 484 C C . LEU A 1 71 ? 9.831 1.702 -21.691 1.00 97.62 71 LEU A C 1
ATOM 486 O O . LEU A 1 71 ? 10.447 2.174 -22.651 1.00 97.62 71 LEU A O 1
ATOM 490 N N . GLY A 1 72 ? 9.548 0.398 -21.601 1.00 95.12 72 GLY A N 1
ATOM 491 C CA . GLY A 1 72 ? 9.832 -0.583 -22.647 1.00 95.12 72 GLY A CA 1
ATOM 492 C C . GLY A 1 72 ? 9.877 -2.027 -22.140 1.00 95.12 72 GLY A C 1
ATOM 493 O O . GLY A 1 72 ? 9.841 -2.280 -20.942 1.00 95.12 72 GLY A O 1
ATOM 494 N N . ASP A 1 73 ? 10.031 -2.977 -23.065 1.00 93.81 73 ASP A N 1
ATOM 495 C CA . ASP A 1 73 ? 9.970 -4.425 -22.785 1.00 93.81 73 ASP A CA 1
ATOM 496 C C . ASP A 1 73 ? 11.312 -5.037 -22.320 1.00 93.81 73 ASP A C 1
ATOM 498 O O . ASP A 1 73 ? 11.511 -6.254 -22.360 1.00 93.81 73 ASP A O 1
ATOM 502 N N . GLY A 1 74 ? 12.277 -4.196 -21.938 1.00 95.38 74 GLY A N 1
ATOM 503 C CA . GLY A 1 74 ? 13.594 -4.632 -21.478 1.00 95.38 74 GLY A CA 1
ATOM 504 C C . GLY A 1 74 ? 13.514 -5.363 -20.137 1.00 95.38 74 GLY A C 1
ATOM 505 O O . GLY A 1 74 ? 12.774 -4.961 -19.240 1.00 95.38 74 GLY A O 1
ATOM 506 N N . ALA A 1 75 ? 14.299 -6.432 -19.974 1.00 96.00 75 ALA A N 1
ATOM 507 C CA . ALA A 1 75 ? 14.375 -7.141 -18.694 1.00 96.00 75 ALA A CA 1
ATOM 508 C C . ALA A 1 75 ? 14.883 -6.222 -17.569 1.00 96.00 75 ALA A C 1
ATOM 510 O O . ALA A 1 75 ? 14.374 -6.271 -16.458 1.00 96.00 75 ALA A O 1
ATOM 511 N N . ASP A 1 76 ? 15.818 -5.327 -17.889 1.00 95.94 76 ASP A N 1
ATOM 512 C CA . ASP A 1 76 ? 16.319 -4.281 -16.998 1.00 95.94 76 ASP A CA 1
ATOM 513 C C . ASP A 1 76 ? 15.223 -3.295 -16.563 1.00 95.94 76 ASP A C 1
ATOM 515 O O . ASP A 1 76 ? 15.169 -2.921 -15.392 1.00 95.94 76 ASP A O 1
ATOM 519 N N . VAL A 1 77 ? 14.319 -2.917 -17.473 1.00 97.88 77 VAL A N 1
ATOM 520 C CA . VAL A 1 77 ? 13.161 -2.060 -17.172 1.00 97.88 77 VAL A CA 1
ATOM 521 C C . VAL A 1 77 ? 12.217 -2.752 -16.193 1.00 97.88 77 VAL A C 1
ATOM 523 O O . VAL A 1 77 ? 11.836 -2.165 -15.175 1.00 97.88 77 VAL A O 1
ATOM 526 N N . LEU A 1 78 ? 11.865 -4.010 -16.473 1.00 97.12 78 LEU A N 1
ATOM 527 C CA . LEU A 1 78 ? 10.987 -4.783 -15.601 1.00 97.12 78 LEU A CA 1
ATOM 528 C C . LEU A 1 78 ? 11.631 -5.016 -14.229 1.00 97.12 78 LEU A C 1
ATOM 530 O O . LEU A 1 78 ? 10.970 -4.825 -13.212 1.00 97.12 78 LEU A O 1
ATOM 534 N N . ASP A 1 79 ? 12.913 -5.375 -14.177 1.00 96.94 79 ASP A N 1
ATOM 535 C CA . ASP A 1 79 ? 13.637 -5.597 -12.924 1.00 96.94 79 ASP A CA 1
ATOM 536 C C . ASP A 1 79 ? 13.724 -4.314 -12.084 1.00 96.94 79 ASP A C 1
ATOM 538 O O . ASP A 1 79 ? 13.530 -4.354 -10.866 1.00 96.94 79 ASP A O 1
ATOM 542 N N . ALA A 1 80 ? 13.929 -3.157 -12.721 1.00 97.06 80 ALA A N 1
ATOM 543 C CA . ALA A 1 80 ? 13.917 -1.868 -12.038 1.00 97.06 80 ALA A CA 1
ATOM 544 C C . ALA A 1 80 ? 12.526 -1.525 -11.468 1.00 97.06 80 ALA A C 1
ATOM 546 O O . ALA A 1 80 ? 12.421 -1.084 -10.320 1.00 97.06 80 ALA A O 1
ATOM 547 N N . ALA A 1 81 ? 11.453 -1.778 -12.226 1.00 98.19 81 ALA A N 1
ATOM 548 C CA . ALA A 1 81 ? 10.080 -1.586 -11.757 1.00 98.19 81 ALA A CA 1
ATOM 549 C C . ALA A 1 81 ? 9.734 -2.523 -10.584 1.00 98.19 81 ALA A C 1
ATOM 551 O O . ALA A 1 81 ? 9.208 -2.070 -9.566 1.00 98.19 81 ALA A O 1
ATOM 552 N N . LYS A 1 82 ? 10.096 -3.810 -10.672 1.00 97.56 82 LYS A N 1
ATOM 553 C CA . LYS A 1 82 ? 9.944 -4.781 -9.574 1.00 97.56 82 LYS A CA 1
ATOM 554 C C . LYS A 1 82 ? 10.699 -4.346 -8.322 1.00 97.56 82 LYS A C 1
ATOM 556 O O . LYS A 1 82 ? 10.160 -4.436 -7.221 1.00 97.56 82 LYS A O 1
ATOM 561 N N . GLY A 1 83 ? 11.915 -3.827 -8.498 1.00 96.00 83 GLY A N 1
ATOM 562 C CA . GLY A 1 83 ? 12.716 -3.266 -7.415 1.00 96.00 83 GLY A CA 1
ATOM 563 C C . GLY A 1 83 ? 11.996 -2.142 -6.669 1.00 96.00 83 GLY A C 1
ATOM 564 O O . GLY A 1 83 ? 12.064 -2.093 -5.445 1.00 96.00 83 GLY A O 1
ATOM 565 N N . LEU A 1 84 ? 11.248 -1.282 -7.370 1.00 97.19 84 LEU A N 1
ATOM 566 C CA . LEU A 1 84 ? 10.437 -0.243 -6.730 1.00 97.19 84 LEU A CA 1
ATOM 567 C C . LEU A 1 84 ? 9.206 -0.807 -6.000 1.00 97.19 84 LEU A C 1
ATOM 569 O O . LEU A 1 84 ? 8.879 -0.339 -4.909 1.00 97.19 84 LEU A O 1
ATOM 573 N N . VAL A 1 85 ? 8.530 -1.818 -6.557 1.00 97.56 85 VAL A N 1
ATOM 574 C CA . VAL A 1 85 ? 7.399 -2.475 -5.871 1.00 97.56 85 VAL A CA 1
ATOM 575 C C . VAL A 1 85 ? 7.858 -3.122 -4.563 1.00 97.56 85 VAL A C 1
ATOM 577 O O . VAL A 1 85 ? 7.228 -2.910 -3.525 1.00 97.56 85 VAL A O 1
ATOM 580 N N . ALA A 1 86 ? 8.982 -3.840 -4.589 1.00 96.88 86 ALA A N 1
ATOM 581 C CA . ALA A 1 86 ? 9.551 -4.498 -3.414 1.00 96.88 86 ALA A CA 1
ATOM 582 C C . ALA A 1 86 ? 10.230 -3.529 -2.429 1.00 96.88 86 ALA A C 1
ATOM 584 O O . ALA A 1 86 ? 10.479 -3.898 -1.283 1.00 96.88 86 ALA A O 1
ATOM 585 N N . ALA A 1 87 ? 10.530 -2.293 -2.842 1.00 94.75 87 ALA A N 1
ATOM 586 C CA . ALA A 1 87 ? 11.197 -1.326 -1.980 1.00 94.75 87 ALA A CA 1
ATOM 587 C C . ALA A 1 87 ? 10.371 -1.023 -0.724 1.00 94.75 87 ALA A C 1
ATOM 589 O O . ALA A 1 87 ? 9.156 -0.808 -0.793 1.00 94.75 87 ALA A O 1
ATOM 590 N N . GLU A 1 88 ? 11.052 -0.965 0.416 1.00 91.88 88 GLU A N 1
ATOM 591 C CA . GLU A 1 88 ? 10.469 -0.514 1.675 1.00 91.88 88 GLU A CA 1
ATOM 592 C C . GLU A 1 88 ? 10.040 0.952 1.544 1.00 91.88 88 GLU A C 1
ATOM 594 O O . GLU A 1 88 ? 10.800 1.793 1.056 1.00 91.88 88 GLU A O 1
ATOM 599 N N . GLN A 1 89 ? 8.821 1.264 1.978 1.00 88.44 89 GLN A N 1
ATOM 600 C CA . GLN A 1 89 ? 8.438 2.650 2.216 1.00 88.44 89 GLN A CA 1
ATOM 601 C C . GLN A 1 89 ? 9.011 3.073 3.569 1.00 88.44 89 GLN A C 1
ATOM 603 O O . GLN A 1 89 ? 8.847 2.358 4.554 1.00 88.44 89 GLN A O 1
ATOM 608 N N . ASN A 1 90 ? 9.664 4.232 3.611 1.00 86.50 90 ASN A N 1
ATOM 609 C CA . ASN A 1 90 ? 10.353 4.746 4.786 1.00 86.50 90 ASN A CA 1
ATOM 610 C C . ASN A 1 90 ? 9.476 4.666 6.037 1.00 86.50 90 ASN A C 1
ATOM 612 O O . ASN A 1 90 ? 8.348 5.161 6.058 1.00 86.50 90 ASN A O 1
ATOM 616 N N . PHE A 1 91 ? 10.017 4.100 7.104 1.00 86.06 91 PHE A N 1
ATOM 617 C CA . PHE A 1 91 ? 9.293 3.870 8.338 1.00 86.06 91 PHE A CA 1
ATOM 618 C C . PHE A 1 91 ? 10.013 4.534 9.511 1.00 86.06 91 PHE A C 1
ATOM 620 O O . PHE A 1 91 ? 11.224 4.411 9.685 1.00 86.06 91 PHE A O 1
ATOM 627 N N . ASN A 1 92 ? 9.259 5.251 10.350 1.00 80.88 92 ASN A N 1
ATOM 628 C CA . ASN A 1 92 ? 9.791 5.844 11.573 1.00 80.88 92 ASN A CA 1
ATOM 629 C C . ASN A 1 92 ? 9.242 5.102 12.805 1.00 80.88 92 ASN A C 1
ATOM 631 O O . ASN A 1 92 ? 8.143 5.436 13.265 1.00 80.88 92 ASN A O 1
ATOM 635 N N . PRO A 1 93 ? 10.014 4.171 13.400 1.00 80.00 93 PRO A N 1
ATOM 636 C CA . PRO A 1 93 ? 9.574 3.390 14.558 1.00 80.00 93 PRO A CA 1
ATOM 637 C C . PRO A 1 93 ? 9.387 4.227 15.832 1.00 80.00 93 PRO A C 1
ATOM 639 O O . PRO A 1 93 ? 8.840 3.739 16.818 1.00 80.00 93 PRO A O 1
ATOM 642 N N . PHE A 1 94 ? 9.834 5.488 15.843 1.00 79.31 94 PHE A N 1
ATOM 643 C CA . PHE A 1 94 ? 9.583 6.416 16.948 1.00 79.31 94 PHE A CA 1
ATOM 644 C C . PHE A 1 94 ? 8.222 7.123 16.840 1.00 79.31 94 PHE A C 1
ATOM 646 O O . PHE A 1 94 ? 7.801 7.756 17.807 1.00 79.31 94 PHE A O 1
ATOM 653 N N . ALA A 1 95 ? 7.551 7.054 15.682 1.00 74.88 95 ALA A N 1
ATOM 654 C CA . ALA A 1 95 ? 6.296 7.760 15.405 1.00 74.88 95 ALA A CA 1
ATOM 655 C C . ALA A 1 95 ? 5.103 6.827 15.131 1.00 74.88 95 ALA A C 1
ATOM 657 O O . ALA A 1 95 ? 3.965 7.217 15.377 1.00 74.88 95 ALA A O 1
ATOM 658 N N . THR A 1 96 ? 5.343 5.612 14.633 1.00 75.94 96 THR A N 1
ATOM 659 C CA . THR A 1 96 ? 4.311 4.597 14.373 1.00 75.94 96 THR A CA 1
ATOM 660 C C . THR A 1 96 ? 4.869 3.194 14.631 1.00 75.94 96 THR A C 1
ATOM 662 O O . THR A 1 96 ? 6.081 2.988 14.604 1.00 75.94 96 THR A O 1
ATOM 665 N N . SER A 1 97 ? 3.987 2.230 14.902 1.00 79.62 97 SER A N 1
ATOM 666 C CA . SER A 1 97 ? 4.325 0.814 15.103 1.00 79.62 97 SER A CA 1
ATOM 667 C C . SER A 1 97 ? 3.923 -0.089 13.934 1.00 79.62 97 SER A C 1
ATOM 669 O O . SER A 1 97 ? 4.282 -1.266 13.941 1.00 79.62 97 SER A O 1
ATOM 671 N N . VAL A 1 98 ? 3.182 0.441 12.953 1.00 81.31 98 VAL A N 1
ATOM 672 C CA . VAL A 1 98 ? 2.699 -0.298 11.777 1.00 81.31 98 VAL A CA 1
ATOM 673 C C . VAL A 1 98 ? 2.818 0.550 10.501 1.00 81.31 98 VAL A C 1
ATOM 675 O O . VAL A 1 98 ? 2.624 1.769 10.568 1.00 81.31 98 VAL A O 1
ATOM 678 N N . PRO A 1 99 ? 3.188 -0.047 9.353 1.00 87.25 99 PRO A N 1
ATOM 679 C CA . PRO A 1 99 ? 3.266 0.642 8.072 1.00 87.25 99 PRO A CA 1
ATOM 680 C C . PRO A 1 99 ? 1.884 0.777 7.422 1.00 87.25 99 PRO A C 1
ATOM 682 O O . PRO A 1 99 ? 0.955 0.028 7.731 1.00 87.25 99 PRO A O 1
ATOM 685 N N . ASN A 1 100 ? 1.780 1.700 6.468 1.00 85.31 100 ASN A N 1
ATOM 686 C CA . ASN A 1 100 ? 0.642 1.773 5.557 1.00 85.31 100 ASN A CA 1
ATOM 687 C C . ASN A 1 100 ? 0.950 0.971 4.302 1.00 85.31 100 ASN A C 1
ATOM 689 O O . ASN A 1 100 ? 2.033 1.108 3.734 1.00 85.31 100 ASN A O 1
ATOM 693 N N . ILE A 1 101 ? -0.009 0.172 3.854 1.00 90.25 101 ILE A N 1
ATOM 694 C CA . ILE A 1 101 ? 0.128 -0.628 2.643 1.00 90.25 101 ILE A CA 1
ATOM 695 C C . ILE A 1 101 ? -1.016 -0.294 1.700 1.00 90.25 101 ILE A C 1
ATOM 697 O O . ILE A 1 101 ? -2.168 -0.147 2.112 1.00 90.25 101 ILE A O 1
ATOM 701 N N . CYS A 1 102 ? -0.689 -0.196 0.412 1.00 89.19 102 CYS A N 1
ATOM 702 C CA . CYS A 1 102 ? -1.676 0.058 -0.621 1.00 89.19 102 CYS A CA 1
ATOM 703 C C . CYS A 1 102 ? -2.750 -1.038 -0.611 1.00 89.19 102 CYS A C 1
ATOM 705 O O . CYS A 1 102 ? -2.480 -2.204 -0.910 1.00 89.19 102 CYS A O 1
ATOM 707 N N . GLY A 1 103 ? -3.974 -0.625 -0.287 1.00 84.00 103 GLY A N 1
ATOM 708 C CA . GLY A 1 103 ? -5.174 -1.461 -0.329 1.00 84.00 103 GLY A CA 1
ATOM 709 C C . GLY A 1 103 ? -5.914 -1.424 -1.669 1.00 84.00 103 GLY A C 1
ATOM 710 O O . GLY A 1 103 ? -7.028 -1.926 -1.756 1.00 84.00 103 GLY A O 1
ATOM 711 N N . ASP A 1 104 ? -5.351 -0.798 -2.709 1.00 77.75 104 ASP A N 1
ATOM 712 C CA . ASP A 1 104 ? -5.982 -0.723 -4.031 1.00 77.75 104 ASP A CA 1
ATOM 713 C C . ASP A 1 104 ? -5.694 -1.996 -4.840 1.00 77.75 104 ASP A C 1
ATOM 715 O O . ASP A 1 104 ? -4.571 -2.224 -5.290 1.00 77.75 104 ASP A O 1
ATOM 719 N N . ALA A 1 105 ? -6.718 -2.827 -5.046 1.00 83.25 105 ALA A N 1
ATOM 720 C CA . ALA A 1 105 ? -6.605 -4.071 -5.808 1.00 83.25 105 ALA A CA 1
ATOM 721 C C . ALA A 1 105 ? -6.308 -3.861 -7.303 1.00 83.25 105 ALA A C 1
ATOM 723 O O . ALA A 1 105 ? -5.844 -4.789 -7.966 1.00 83.25 105 ALA A O 1
ATOM 724 N N . SER A 1 106 ? -6.534 -2.656 -7.840 1.00 83.19 106 SER A N 1
ATOM 725 C CA . SER A 1 106 ? -6.192 -2.329 -9.230 1.00 83.19 106 SER A CA 1
ATOM 726 C C . SER A 1 106 ? -4.701 -2.060 -9.448 1.00 83.19 106 SER A C 1
ATOM 728 O O . SER A 1 106 ? -4.271 -1.951 -10.595 1.00 83.19 106 SER A O 1
ATOM 730 N N . LEU A 1 107 ? -3.912 -1.982 -8.369 1.00 85.25 107 LEU A N 1
ATOM 731 C CA . LEU A 1 107 ? -2.486 -1.680 -8.412 1.00 85.25 107 LEU A CA 1
ATOM 732 C C . LEU A 1 107 ? -1.619 -2.854 -7.901 1.00 85.25 107 LEU A C 1
ATOM 734 O O . LEU A 1 107 ? -2.041 -3.586 -7.000 1.00 85.25 107 LEU A O 1
ATOM 738 N N . PRO A 1 108 ? -0.402 -3.042 -8.453 1.00 95.12 108 PRO A N 1
ATOM 739 C CA . PRO A 1 108 ? 0.064 -2.463 -9.718 1.00 95.12 108 PRO A CA 1
ATOM 740 C C . PRO A 1 108 ? -0.827 -2.894 -10.893 1.00 95.12 108 PRO A C 1
ATOM 742 O O . PRO A 1 108 ? -1.390 -3.995 -10.877 1.00 95.12 108 PRO A O 1
ATOM 745 N N . ALA A 1 109 ? -0.957 -2.021 -11.890 1.00 93.81 109 ALA A N 1
ATOM 746 C CA . ALA A 1 109 ? -1.735 -2.279 -13.099 1.00 93.81 109 ALA A CA 1
ATOM 747 C C . ALA A 1 109 ? -0.986 -3.196 -14.082 1.00 93.81 109 ALA A C 1
ATOM 749 O O . ALA A 1 109 ? -1.600 -3.909 -14.876 1.00 93.81 109 ALA A O 1
ATOM 750 N N . THR A 1 110 ? 0.345 -3.189 -14.034 1.00 96.81 110 THR A N 1
ATOM 751 C CA . THR A 1 110 ? 1.201 -4.055 -14.844 1.00 96.81 110 THR A CA 1
ATOM 752 C C . THR A 1 110 ? 1.199 -5.466 -14.270 1.00 96.81 110 THR A C 1
ATOM 754 O O . THR A 1 110 ? 1.733 -5.704 -13.188 1.00 96.81 110 THR A O 1
ATOM 757 N N . GLU A 1 111 ? 0.671 -6.430 -15.026 1.00 95.81 111 GLU A N 1
ATOM 758 C CA . GLU A 1 111 ? 0.526 -7.829 -14.591 1.00 95.81 111 GLU A CA 1
ATOM 759 C C . GLU A 1 111 ? 1.843 -8.441 -14.083 1.00 95.81 111 GLU A C 1
ATOM 761 O O . GLU A 1 111 ? 1.876 -9.114 -13.058 1.00 95.81 111 GLU A O 1
ATOM 766 N N . ALA A 1 112 ? 2.963 -8.144 -14.750 1.00 96.38 112 ALA A N 1
ATOM 767 C CA . ALA A 1 112 ? 4.286 -8.658 -14.386 1.00 96.38 112 ALA A CA 1
ATOM 768 C C . ALA A 1 112 ? 4.842 -8.111 -13.052 1.00 96.38 112 ALA A C 1
ATOM 770 O O . ALA A 1 112 ? 5.863 -8.608 -12.569 1.00 96.38 112 ALA A O 1
ATOM 771 N N . LEU A 1 113 ? 4.201 -7.086 -12.480 1.00 98.12 113 LEU A N 1
ATOM 772 C CA . LEU A 1 113 ? 4.528 -6.508 -11.175 1.00 98.12 113 LEU A CA 1
ATOM 773 C C . LEU A 1 113 ? 3.622 -7.030 -10.052 1.00 98.12 113 LEU A C 1
ATOM 775 O O . LEU A 1 113 ? 3.893 -6.779 -8.877 1.00 98.12 113 LEU A O 1
ATOM 779 N N . ARG A 1 114 ? 2.536 -7.731 -10.391 1.00 97.81 114 ARG A N 1
ATOM 780 C CA . ARG A 1 114 ? 1.577 -8.242 -9.412 1.00 97.81 114 ARG A CA 1
ATOM 781 C C . ARG A 1 114 ? 2.157 -9.412 -8.624 1.00 97.81 114 ARG A C 1
ATOM 783 O O . ARG A 1 114 ? 3.024 -10.132 -9.107 1.00 97.81 114 ARG A O 1
ATOM 790 N N . GLY A 1 115 ? 1.682 -9.581 -7.389 1.00 97.75 115 GLY A N 1
ATOM 791 C CA . GLY A 1 115 ? 2.162 -10.635 -6.487 1.00 97.75 115 GLY A CA 1
ATOM 792 C C . GLY A 1 115 ? 3.503 -10.348 -5.818 1.00 97.75 115 GLY A C 1
ATOM 793 O O . GLY A 1 115 ? 3.980 -11.189 -5.060 1.00 97.75 115 GLY A O 1
ATOM 794 N N . ILE A 1 116 ? 4.099 -9.182 -6.078 1.00 98.50 116 ILE A N 1
ATOM 795 C CA . ILE A 1 116 ? 5.305 -8.700 -5.404 1.00 98.50 116 ILE A CA 1
ATOM 796 C C . ILE A 1 116 ? 4.888 -7.894 -4.178 1.00 98.50 116 ILE A C 1
ATOM 798 O O . ILE A 1 116 ? 4.039 -7.006 -4.271 1.00 98.50 116 ILE A O 1
ATOM 802 N N . VAL A 1 117 ? 5.497 -8.204 -3.038 1.00 97.69 117 VAL A N 1
ATOM 803 C CA . VAL A 1 117 ? 5.214 -7.544 -1.759 1.00 97.69 117 VAL A CA 1
ATOM 804 C C . VAL A 1 117 ? 6.423 -6.736 -1.280 1.00 97.69 117 VAL A C 1
ATOM 806 O O . VAL A 1 117 ? 7.566 -7.098 -1.588 1.00 97.69 117 VAL A O 1
ATOM 809 N N . PRO A 1 118 ? 6.208 -5.599 -0.597 1.00 96.19 118 PRO A N 1
ATOM 810 C CA . PRO A 1 118 ? 7.287 -4.728 -0.167 1.00 96.19 118 PRO A CA 1
ATOM 811 C C . PRO A 1 118 ? 8.048 -5.292 1.027 1.00 96.19 118 PRO A C 1
ATOM 813 O O . PRO A 1 118 ? 7.502 -6.004 1.863 1.00 96.19 118 PRO A O 1
ATOM 816 N N . LEU A 1 119 ? 9.305 -4.883 1.145 1.00 95.62 119 LEU A N 1
ATOM 817 C CA . LEU A 1 119 ? 10.027 -4.958 2.405 1.00 95.62 119 LEU A CA 1
ATOM 818 C C . LEU A 1 119 ? 9.314 -4.122 3.480 1.00 95.62 119 LEU A C 1
ATOM 820 O O . LEU A 1 119 ? 8.680 -3.103 3.189 1.00 95.62 119 LEU A O 1
ATOM 824 N N . ILE A 1 120 ? 9.464 -4.555 4.727 1.00 93.75 120 ILE A N 1
ATOM 825 C CA . ILE A 1 120 ? 8.939 -3.920 5.929 1.00 93.75 120 ILE A CA 1
ATOM 826 C C . ILE A 1 120 ? 10.079 -3.704 6.917 1.00 93.75 120 ILE A C 1
ATOM 828 O O . ILE A 1 120 ? 10.893 -4.600 7.158 1.00 93.75 120 ILE A O 1
ATOM 832 N N . ASP A 1 121 ? 10.085 -2.531 7.547 1.00 92.31 121 ASP A N 1
ATOM 833 C CA . ASP A 1 121 ? 11.079 -2.175 8.550 1.00 92.31 121 ASP A CA 1
ATOM 834 C C . ASP A 1 121 ? 11.206 -3.273 9.629 1.00 92.31 121 ASP A C 1
ATOM 836 O O . ASP A 1 121 ? 10.203 -3.646 10.248 1.00 92.31 121 ASP A O 1
ATOM 840 N N . PRO A 1 122 ? 12.424 -3.773 9.916 1.00 91.25 122 PRO A N 1
ATOM 841 C CA . PRO A 1 122 ? 12.654 -4.797 10.939 1.00 91.25 122 PRO A CA 1
ATOM 842 C C . PRO A 1 122 ? 12.155 -4.465 12.361 1.00 91.25 122 PRO A C 1
ATOM 844 O O . PRO A 1 122 ? 12.093 -5.344 13.216 1.00 91.25 122 PRO A O 1
ATOM 847 N N . ALA A 1 123 ? 11.826 -3.205 12.655 1.00 89.06 123 ALA A N 1
ATOM 848 C CA . ALA A 1 123 ? 11.210 -2.792 13.914 1.00 89.06 123 ALA A CA 1
ATOM 849 C C . ALA A 1 123 ? 9.705 -3.121 13.987 1.00 89.06 123 ALA A C 1
ATOM 851 O O . ALA A 1 123 ? 9.131 -3.110 15.077 1.00 89.06 123 ALA A O 1
ATOM 852 N N . VAL A 1 124 ? 9.056 -3.426 12.860 1.00 88.44 124 VAL A N 1
ATOM 853 C CA . VAL A 1 124 ? 7.655 -3.859 12.810 1.00 88.44 124 VAL A CA 1
ATOM 854 C C . VAL A 1 124 ? 7.574 -5.331 13.207 1.00 88.44 124 VAL A C 1
ATOM 856 O O . VAL A 1 124 ? 8.299 -6.182 12.689 1.00 88.44 124 VAL A O 1
ATOM 859 N N . THR A 1 125 ? 6.665 -5.662 14.125 1.00 90.00 125 THR A N 1
ATOM 860 C CA . THR A 1 125 ? 6.439 -7.062 14.523 1.00 90.00 125 THR A CA 1
ATOM 861 C C . THR A 1 125 ? 5.981 -7.882 13.314 1.00 90.00 125 THR A C 1
ATOM 863 O O . THR A 1 125 ? 5.043 -7.485 12.626 1.00 90.00 125 THR A O 1
ATOM 866 N N . GLY A 1 126 ? 6.636 -9.019 13.060 1.00 90.56 126 GLY A N 1
ATOM 867 C CA . GLY A 1 126 ? 6.354 -9.886 11.907 1.00 90.56 126 GLY A CA 1
ATOM 868 C C . GLY A 1 126 ? 7.129 -9.541 10.628 1.00 90.56 126 GLY A C 1
ATOM 869 O O . GLY A 1 126 ? 7.009 -10.267 9.644 1.00 90.56 126 GLY A O 1
ATOM 870 N N . SER A 1 127 ? 7.957 -8.492 10.644 1.00 93.25 127 SER A N 1
ATOM 871 C CA . SER A 1 127 ? 8.768 -8.052 9.497 1.00 93.25 127 SER A CA 1
ATOM 872 C C . SER A 1 127 ? 9.706 -9.125 8.941 1.00 93.25 127 SER A C 1
ATOM 874 O O . SER A 1 127 ? 9.877 -9.184 7.733 1.00 93.25 127 SER A O 1
ATOM 876 N N . ASP A 1 128 ? 10.266 -10.022 9.758 1.00 93.75 128 ASP A N 1
ATOM 877 C CA . ASP A 1 128 ? 11.118 -11.119 9.260 1.00 93.75 128 ASP A CA 1
ATOM 878 C C . ASP A 1 128 ? 10.374 -12.044 8.283 1.00 93.75 128 ASP A C 1
ATOM 880 O O . ASP A 1 128 ? 10.941 -12.490 7.286 1.00 93.75 128 ASP A O 1
ATOM 884 N N . THR A 1 129 ? 9.094 -12.319 8.560 1.00 94.69 129 THR A N 1
ATOM 885 C CA . THR A 1 129 ? 8.245 -13.130 7.672 1.00 94.69 129 THR A CA 1
ATOM 886 C C . THR A 1 129 ? 7.981 -12.377 6.377 1.00 94.69 129 THR A C 1
ATOM 888 O O . THR A 1 129 ? 8.172 -12.924 5.295 1.00 94.69 129 THR A O 1
ATOM 891 N N . GLU A 1 130 ? 7.624 -11.099 6.480 1.00 97.19 130 GLU A N 1
ATOM 892 C CA . GLU A 1 130 ? 7.296 -10.302 5.304 1.00 97.19 130 GLU A CA 1
ATOM 893 C C . GLU A 1 130 ? 8.515 -9.977 4.436 1.00 97.19 130 GLU A C 1
ATOM 895 O O . GLU A 1 130 ? 8.447 -10.028 3.216 1.00 97.19 130 GLU A O 1
ATOM 900 N N . ASN A 1 131 ? 9.682 -9.758 5.036 1.00 96.88 131 ASN A N 1
ATOM 901 C CA . ASN A 1 131 ? 10.923 -9.548 4.297 1.00 96.88 131 ASN A CA 1
ATOM 902 C C . ASN A 1 131 ? 11.380 -10.819 3.571 1.00 96.88 131 ASN A C 1
ATOM 904 O O . ASN A 1 131 ? 11.924 -10.739 2.466 1.00 96.88 131 ASN A O 1
ATOM 908 N N . ALA A 1 132 ? 11.117 -11.999 4.144 1.00 97.50 132 ALA A N 1
ATOM 909 C CA . ALA A 1 132 ? 11.297 -13.263 3.439 1.00 97.50 132 ALA A CA 1
ATOM 910 C C . ALA A 1 132 ? 10.300 -13.407 2.272 1.00 97.50 132 ALA A C 1
ATOM 912 O O . ALA A 1 132 ? 10.703 -13.816 1.179 1.00 97.50 132 ALA A O 1
ATOM 913 N N . ASN A 1 133 ? 9.035 -13.014 2.470 1.00 98.25 133 ASN A N 1
ATOM 914 C CA . ASN A 1 133 ? 8.013 -12.993 1.419 1.00 98.25 133 ASN A CA 1
ATOM 915 C C . ASN A 1 133 ? 8.400 -12.042 0.280 1.00 98.25 133 ASN A C 1
ATOM 917 O O . ASN A 1 133 ? 8.331 -12.430 -0.883 1.00 98.25 133 ASN A O 1
ATOM 921 N N . SER A 1 134 ? 8.878 -10.837 0.598 1.00 97.75 134 SER A N 1
ATOM 922 C CA . SER A 1 134 ? 9.327 -9.846 -0.382 1.00 97.75 134 SER A CA 1
ATOM 923 C C . SER A 1 134 ? 10.462 -10.392 -1.249 1.00 97.75 134 SER A C 1
ATOM 925 O O . SER A 1 134 ? 10.350 -10.400 -2.479 1.00 97.75 134 SER A O 1
ATOM 927 N N . ALA A 1 135 ? 11.497 -10.974 -0.630 1.00 96.38 135 ALA A N 1
ATOM 928 C CA . ALA A 1 135 ? 12.601 -11.607 -1.349 1.00 96.38 135 ALA A CA 1
ATOM 929 C C . ALA A 1 135 ? 12.139 -12.779 -2.236 1.00 96.38 135 ALA A C 1
ATOM 931 O O . ALA A 1 135 ? 12.589 -12.903 -3.377 1.00 96.38 135 ALA A O 1
ATOM 932 N N . ALA A 1 136 ? 11.222 -13.621 -1.745 1.00 97.94 136 ALA A N 1
ATOM 933 C CA . ALA A 1 136 ? 10.659 -14.718 -2.528 1.00 97.94 136 ALA A CA 1
ATOM 934 C C . ALA A 1 136 ? 9.852 -14.197 -3.729 1.00 97.94 136 ALA A C 1
ATOM 936 O O . ALA A 1 136 ? 10.058 -14.655 -4.857 1.00 97.94 136 ALA A O 1
ATOM 937 N N . SER A 1 137 ? 9.008 -13.188 -3.506 1.00 98.06 137 SER A N 1
ATOM 938 C CA . SER A 1 137 ? 8.088 -12.631 -4.499 1.00 98.06 137 SER A CA 1
ATOM 939 C C . SER A 1 137 ? 8.783 -11.995 -5.706 1.00 98.06 137 SER A C 1
ATOM 941 O O . SER A 1 137 ? 8.255 -12.040 -6.814 1.00 98.06 137 SER A O 1
ATOM 943 N N . LEU A 1 138 ? 10.010 -11.486 -5.539 1.00 96.19 138 LEU A N 1
ATOM 944 C CA . LEU A 1 138 ? 10.831 -10.979 -6.646 1.00 96.19 138 LEU A CA 1
ATOM 945 C C . LEU A 1 138 ? 11.229 -12.073 -7.650 1.00 96.19 138 LEU A C 1
ATOM 947 O O . LEU A 1 138 ? 11.435 -11.788 -8.831 1.00 96.19 138 LEU A O 1
ATOM 951 N N . THR A 1 139 ? 11.333 -13.322 -7.188 1.00 95.69 139 THR A N 1
ATOM 952 C CA . THR A 1 139 ? 11.713 -14.480 -8.017 1.00 95.69 139 THR A CA 1
ATOM 953 C C . THR A 1 139 ? 10.511 -15.312 -8.456 1.00 95.69 139 THR A C 1
ATOM 955 O O . THR A 1 139 ? 10.480 -15.810 -9.579 1.00 95.69 139 THR A O 1
ATOM 958 N N . SER A 1 140 ? 9.514 -15.439 -7.582 1.00 97.19 140 SER A N 1
ATOM 959 C CA . SER A 1 140 ? 8.280 -16.183 -7.798 1.00 97.19 140 SER A CA 1
ATOM 960 C C . SER A 1 140 ? 7.131 -15.386 -7.180 1.00 97.19 140 SER A C 1
ATOM 962 O O . SER A 1 140 ? 6.832 -15.592 -6.002 1.00 97.19 140 SER A O 1
ATOM 964 N N . PRO A 1 141 ? 6.505 -14.470 -7.942 1.00 97.81 141 PRO A N 1
ATOM 965 C CA . PRO A 1 141 ? 5.404 -13.662 -7.437 1.00 97.81 141 PRO A CA 1
ATOM 966 C C . PRO A 1 141 ? 4.255 -14.523 -6.908 1.00 97.81 141 PRO A C 1
ATOM 968 O O . PRO A 1 141 ? 3.972 -15.600 -7.440 1.00 97.81 141 PRO A O 1
ATOM 971 N N . PHE A 1 142 ? 3.598 -14.046 -5.854 1.00 98.31 142 PHE A N 1
ATOM 972 C CA . PHE A 1 142 ? 2.431 -14.715 -5.287 1.00 98.31 142 PHE A CA 1
ATOM 973 C C . PHE A 1 142 ? 1.210 -14.573 -6.201 1.00 98.31 142 PHE A C 1
ATOM 975 O O . PHE A 1 142 ? 1.128 -13.652 -7.015 1.00 98.31 142 PHE A O 1
ATOM 982 N N . ASP A 1 143 ? 0.226 -15.460 -6.040 1.00 96.00 143 ASP A N 1
ATOM 983 C CA . ASP A 1 143 ? -1.072 -15.251 -6.680 1.00 96.00 143 ASP A CA 1
ATOM 984 C C . ASP A 1 143 ? -1.725 -13.991 -6.099 1.00 96.00 143 ASP A C 1
ATOM 986 O O . ASP A 1 143 ? -1.983 -13.896 -4.899 1.00 96.00 143 ASP A O 1
ATOM 990 N N . ALA A 1 144 ? -1.956 -13.014 -6.969 1.00 93.44 144 ALA A N 1
ATOM 991 C CA . ALA A 1 144 ? -2.556 -11.730 -6.638 1.00 93.44 144 ALA A CA 1
ATOM 992 C C . ALA A 1 144 ? -3.842 -11.485 -7.435 1.00 93.44 144 ALA A C 1
ATOM 994 O O . ALA A 1 144 ? -4.229 -10.329 -7.639 1.00 93.44 144 ALA A O 1
ATOM 995 N N . SER A 1 145 ? -4.480 -12.551 -7.927 1.00 89.44 145 SER A N 1
ATOM 996 C CA . SER A 1 145 ? -5.712 -12.484 -8.714 1.00 89.44 145 SER A CA 1
ATOM 997 C C . SER A 1 145 ? -6.821 -11.775 -7.930 1.00 89.44 145 SER A C 1
ATOM 999 O O . SER A 1 145 ? -7.419 -12.343 -7.021 1.00 89.44 145 SER A O 1
ATOM 1001 N N . GLY A 1 146 ? -7.089 -10.515 -8.284 1.00 81.94 146 GLY A N 1
ATOM 1002 C CA . GLY A 1 146 ? -8.093 -9.675 -7.622 1.00 81.94 146 GLY A CA 1
ATOM 1003 C C . GLY A 1 146 ? -7.711 -9.151 -6.231 1.00 81.94 146 GLY A C 1
ATOM 1004 O O . GLY A 1 146 ? -8.582 -8.615 -5.558 1.00 81.94 146 GLY A O 1
ATOM 1005 N N . LEU A 1 147 ? -6.450 -9.292 -5.805 1.00 82.56 147 LEU A N 1
ATOM 1006 C CA . LEU A 1 147 ? -5.980 -8.899 -4.469 1.00 82.56 147 LEU A CA 1
ATOM 1007 C C . LEU A 1 147 ? -5.132 -7.625 -4.511 1.00 82.56 147 LEU A C 1
ATOM 1009 O O . LEU A 1 147 ? -4.248 -7.496 -5.340 1.00 82.56 147 LEU A O 1
ATOM 1013 N N . SER A 1 148 ? -5.299 -6.696 -3.587 1.00 89.25 148 SER A N 1
ATOM 1014 C CA . SER A 1 148 ? -4.315 -5.631 -3.348 1.00 89.25 148 SER A CA 1
ATOM 1015 C C . SER A 1 148 ? -2.993 -6.186 -2.812 1.00 89.25 148 SER A C 1
ATOM 1017 O O . SER A 1 148 ? -2.935 -7.302 -2.297 1.00 89.25 148 SER A O 1
ATOM 1019 N N . VAL A 1 149 ? -1.921 -5.389 -2.871 1.00 93.94 149 VAL A N 1
ATOM 1020 C CA . VAL A 1 149 ? -0.644 -5.745 -2.224 1.00 93.94 149 VAL A CA 1
ATOM 1021 C C . VAL A 1 149 ? -0.858 -6.048 -0.736 1.00 93.94 149 VAL A C 1
ATOM 1023 O O . VAL A 1 149 ? -0.343 -7.043 -0.239 1.00 93.94 149 VAL A O 1
ATOM 1026 N N . ALA A 1 150 ? -1.699 -5.269 -0.049 1.00 91.12 150 ALA A N 1
ATOM 1027 C CA . ALA A 1 150 ? -2.089 -5.534 1.333 1.00 91.12 150 ALA A CA 1
ATOM 1028 C C . ALA A 1 150 ? -2.775 -6.900 1.529 1.00 91.12 150 ALA A C 1
ATOM 1030 O O . ALA A 1 150 ? -2.517 -7.603 2.506 1.00 91.12 150 ALA A O 1
ATOM 1031 N N . GLU A 1 151 ? -3.662 -7.302 0.623 1.00 85.44 151 GLU A N 1
ATOM 1032 C CA . GLU A 1 151 ? -4.333 -8.606 0.697 1.00 85.44 151 GLU A CA 1
ATOM 1033 C C . GLU A 1 151 ? -3.391 -9.765 0.357 1.00 85.44 151 GLU A C 1
ATOM 1035 O O . GLU A 1 151 ? -3.487 -10.822 0.979 1.00 85.44 151 GLU A O 1
ATOM 1040 N N . VAL A 1 152 ? -2.434 -9.564 -0.554 1.00 95.44 152 VAL A N 1
ATOM 1041 C CA . VAL A 1 152 ? -1.367 -10.542 -0.810 1.00 95.44 152 VAL A CA 1
ATOM 1042 C C . VAL A 1 152 ? -0.523 -10.740 0.450 1.00 95.44 152 VAL A C 1
ATOM 1044 O O . VAL A 1 152 ? -0.308 -11.879 0.855 1.00 95.44 152 VAL A O 1
ATOM 1047 N N . MET A 1 153 ? -0.115 -9.660 1.123 1.00 95.94 153 MET A N 1
ATOM 1048 C CA . MET A 1 153 ? 0.637 -9.728 2.385 1.00 95.94 153 MET A CA 1
ATOM 1049 C C . MET A 1 153 ? -0.139 -10.492 3.469 1.00 95.94 153 MET A C 1
ATOM 1051 O O . MET A 1 153 ? 0.403 -11.403 4.098 1.00 95.94 153 MET A O 1
ATOM 1055 N N . GLN A 1 154 ? -1.440 -10.210 3.622 1.00 90.00 154 GLN A N 1
ATOM 1056 C CA . GLN A 1 154 ? -2.316 -10.952 4.541 1.00 90.00 154 GLN A CA 1
ATOM 1057 C C . GLN A 1 154 ? -2.395 -12.438 4.194 1.00 90.00 154 GLN A C 1
ATOM 1059 O O . GLN A 1 154 ? -2.293 -13.283 5.084 1.00 90.00 154 GLN A O 1
ATOM 1064 N N . ALA A 1 155 ? -2.541 -12.770 2.909 1.00 91.31 155 ALA A N 1
ATOM 1065 C CA . ALA A 1 155 ? -2.577 -14.152 2.442 1.00 91.31 155 ALA A CA 1
ATOM 1066 C C . ALA A 1 155 ? -1.256 -14.895 2.711 1.00 91.31 155 ALA A C 1
ATOM 1068 O O . ALA A 1 155 ? -1.276 -16.107 2.923 1.00 91.31 155 ALA A O 1
ATOM 1069 N N . GLN A 1 156 ? -0.131 -14.174 2.760 1.00 96.25 156 GLN A N 1
ATOM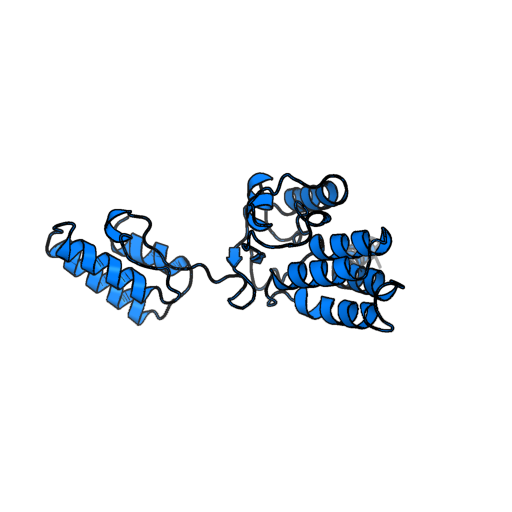 1070 C CA . GLN A 1 156 ? 1.185 -14.706 3.135 1.00 96.25 156 GLN A CA 1
ATOM 1071 C C . GLN A 1 156 ? 1.495 -14.595 4.640 1.00 96.25 156 GLN A C 1
ATOM 1073 O O . GLN A 1 156 ? 2.628 -14.828 5.065 1.00 96.25 156 GLN A O 1
ATOM 1078 N N . GLY A 1 157 ? 0.488 -14.294 5.466 1.00 88.19 157 GLY A N 1
ATOM 1079 C CA . GLY A 1 157 ? 0.580 -14.352 6.925 1.00 88.19 157 GLY A CA 1
ATOM 1080 C C . GLY A 1 157 ? 1.073 -13.073 7.603 1.00 88.19 157 GLY A C 1
ATOM 1081 O O . GLY A 1 157 ? 1.292 -13.091 8.815 1.00 88.19 157 GLY A O 1
ATOM 1082 N N . PHE A 1 158 ? 1.218 -11.965 6.873 1.00 90.56 158 PHE A N 1
ATOM 1083 C CA . PHE A 1 158 ? 1.551 -10.665 7.447 1.00 90.56 158 PHE A CA 1
ATOM 1084 C C . PHE A 1 158 ? 0.337 -9.732 7.424 1.00 90.56 158 PHE A C 1
ATOM 1086 O O . PHE A 1 158 ? -0.141 -9.337 6.368 1.00 90.56 158 PHE A O 1
ATOM 1093 N N . SER A 1 159 ? -0.161 -9.345 8.599 1.00 85.31 159 SER A N 1
ATOM 1094 C CA . SER A 1 159 ? -1.336 -8.467 8.745 1.00 85.31 159 SER A CA 1
ATOM 1095 C C . SER A 1 159 ? -1.084 -7.263 9.657 1.00 85.31 159 SER A C 1
ATOM 1097 O O . SER A 1 159 ? -2.024 -6.590 10.072 1.00 85.31 159 SER A O 1
ATOM 1099 N N . ASN A 1 160 ? 0.173 -7.012 10.032 1.00 85.06 160 ASN A N 1
ATOM 1100 C CA . ASN A 1 160 ? 0.534 -5.950 10.968 1.00 85.06 160 ASN A CA 1
ATOM 1101 C C . ASN A 1 160 ? 0.739 -4.614 10.232 1.00 85.06 160 ASN A C 1
ATOM 1103 O O . ASN A 1 160 ? 1.856 -4.104 10.178 1.00 85.06 160 ASN A O 1
ATOM 1107 N N . PHE A 1 161 ? -0.329 -4.095 9.617 1.00 84.94 161 PHE A N 1
ATOM 1108 C CA . PHE A 1 161 ? -0.344 -2.868 8.810 1.00 84.94 161 PHE A CA 1
ATOM 1109 C C . PHE A 1 161 ? -1.731 -2.191 8.801 1.00 84.94 161 PHE A C 1
ATOM 1111 O O . PHE A 1 161 ? -2.717 -2.766 9.263 1.00 84.94 161 PHE A O 1
ATOM 1118 N N . THR A 1 162 ? -1.821 -0.988 8.225 1.00 78.75 162 THR A N 1
ATOM 1119 C CA . THR A 1 162 ? -3.072 -0.245 7.947 1.00 78.75 162 THR A CA 1
ATOM 1120 C C . THR A 1 162 ? -3.323 -0.043 6.436 1.00 78.75 162 THR A C 1
ATOM 1122 O O . THR A 1 162 ? -2.374 -0.038 5.651 1.00 78.75 162 THR A O 1
ATOM 1125 N N . LEU A 1 163 ? -4.600 0.078 6.021 1.00 69.69 163 LEU A N 1
ATOM 1126 C CA . LEU A 1 163 ? -5.059 0.200 4.614 1.00 69.69 163 LEU A CA 1
ATOM 1127 C C . LEU A 1 163 ? -5.394 1.649 4.185 1.00 69.69 163 LEU A C 1
ATOM 1129 O O . LEU A 1 163 ? -6.002 2.373 4.969 1.00 69.69 163 LEU A O 1
ATOM 1133 N N . GLY A 1 164 ? -5.150 1.994 2.905 1.00 62.25 164 GLY A N 1
ATOM 1134 C CA . GLY A 1 164 ? -5.564 3.245 2.210 1.00 62.25 164 GLY A CA 1
ATOM 1135 C C . GLY A 1 164 ? -4.574 3.694 1.095 1.00 62.25 164 GLY A C 1
ATOM 1136 O O . GLY A 1 164 ? -3.551 3.038 0.935 1.00 62.25 164 GLY A O 1
ATOM 1137 N N . ARG A 1 165 ? -4.872 4.749 0.286 1.00 45.22 165 ARG A N 1
ATOM 1138 C CA . ARG A 1 165 ? -4.564 4.923 -1.174 1.00 45.22 165 ARG A CA 1
ATOM 1139 C C . ARG A 1 165 ? -3.957 6.288 -1.691 1.00 45.22 165 ARG A C 1
ATOM 1141 O O . ARG A 1 165 ? -3.606 7.197 -0.932 1.00 45.22 165 ARG A O 1
ATOM 1148 N N . ALA A 1 166 ? -3.849 6.415 -3.029 1.00 41.62 166 ALA A N 1
ATOM 1149 C CA . ALA A 1 166 ? -3.636 7.597 -3.887 1.00 41.62 166 ALA A CA 1
ATOM 1150 C C . ALA A 1 166 ? -4.918 8.373 -4.226 1.00 41.62 166 ALA A C 1
ATOM 1152 O O . ALA A 1 166 ? -5.951 7.804 -4.569 1.00 41.62 166 ALA A O 1
ATOM 1153 N N . GLY A 1 167 ? -4.886 9.705 -4.148 1.00 44.28 167 GLY A N 1
ATOM 1154 C CA . GLY A 1 167 ? -6.079 10.561 -4.293 1.00 44.28 167 GLY A CA 1
ATOM 1155 C C . GLY A 1 167 ? -6.993 10.587 -3.054 1.00 44.28 167 GLY A C 1
ATOM 1156 O O . GLY A 1 167 ? -7.833 11.481 -2.945 1.00 44.28 167 GLY A O 1
ATOM 1157 N N . ARG A 1 168 ? -6.779 9.660 -2.109 1.00 55.72 168 ARG A N 1
ATOM 1158 C CA . ARG A 1 168 ? -7.301 9.571 -0.732 1.00 55.72 168 ARG A CA 1
ATOM 1159 C C . ARG A 1 168 ? -6.376 8.702 0.079 1.00 55.72 168 ARG 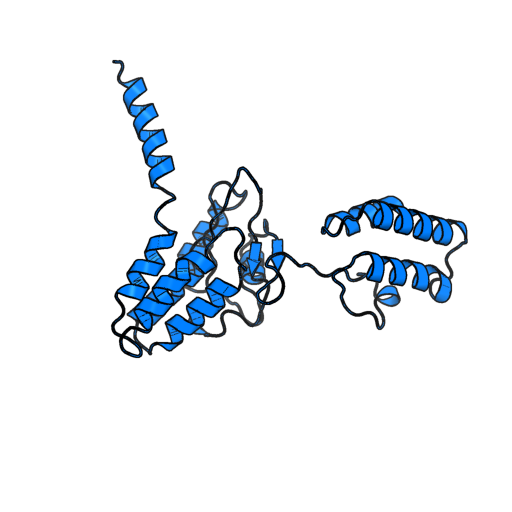A C 1
ATOM 1161 O O . ARG A 1 168 ? -6.054 7.645 -0.425 1.00 55.72 168 ARG A O 1
ATOM 1168 N N . LYS A 1 169 ? -5.984 9.137 1.274 1.00 47.19 169 LYS A N 1
ATOM 1169 C CA . LYS A 1 169 ? -4.727 8.723 1.904 1.00 47.19 169 LYS A CA 1
ATOM 1170 C C . LYS A 1 169 ? -4.586 7.211 2.075 1.00 47.19 169 LYS A C 1
ATOM 1172 O O . LYS A 1 169 ? -5.565 6.512 2.320 1.00 47.19 169 LYS A O 1
ATOM 1177 N N . ALA A 1 170 ? -3.324 6.789 2.052 1.00 43.81 170 ALA A N 1
ATOM 1178 C CA . ALA A 1 170 ? -2.679 5.584 2.581 1.00 43.81 170 ALA A CA 1
ATOM 1179 C C . ALA A 1 170 ? -3.348 4.786 3.713 1.00 43.81 170 ALA A C 1
ATOM 1181 O O . ALA A 1 170 ? -3.041 3.615 3.902 1.00 43.81 170 ALA A O 1
ATOM 1182 N N . ASP A 1 171 ? -4.183 5.469 4.487 1.00 40.44 171 ASP A N 1
ATOM 1183 C CA . ASP A 1 171 ? -4.738 5.119 5.787 1.00 40.44 171 ASP A CA 1
ATOM 1184 C C . ASP A 1 171 ? -6.217 5.551 5.933 1.00 40.44 171 ASP A C 1
ATOM 1186 O O . ASP A 1 171 ? -6.788 5.466 7.022 1.00 40.44 171 ASP A O 1
ATOM 1190 N N . GLU A 1 172 ? -6.863 6.047 4.869 1.00 52.09 172 GLU A N 1
ATOM 1191 C CA . GLU A 1 172 ? -8.295 6.356 4.895 1.00 52.09 172 GLU A CA 1
ATOM 1192 C C . GLU A 1 172 ? -9.104 5.060 4.761 1.00 52.09 172 GLU A C 1
ATOM 1194 O O . GLU A 1 172 ? -9.613 4.705 3.697 1.00 52.09 172 GLU A O 1
ATOM 1199 N N . GLY A 1 173 ? -9.256 4.370 5.894 1.00 57.34 173 GLY A N 1
ATOM 1200 C CA . GLY A 1 173 ? -10.381 3.475 6.112 1.00 57.34 173 GLY A CA 1
ATOM 1201 C C . GLY A 1 173 ? -11.686 4.272 6.077 1.00 57.34 173 GLY A C 1
ATOM 1202 O O . GLY A 1 173 ? -11.770 5.402 6.559 1.00 57.34 173 GLY A O 1
ATOM 1203 N N . THR A 1 174 ? -12.725 3.698 5.492 1.00 59.47 174 THR A N 1
ATOM 1204 C CA . THR A 1 174 ? -14.048 4.312 5.473 1.00 59.47 174 THR A CA 1
ATOM 1205 C C . THR A 1 174 ? -14.878 3.741 6.606 1.00 59.47 174 THR A C 1
ATOM 1207 O O . THR A 1 174 ? -14.876 2.530 6.827 1.00 59.47 174 THR A O 1
ATOM 1210 N N . PHE A 1 175 ? -15.645 4.575 7.295 1.00 68.25 175 PHE A N 1
ATOM 1211 C CA . PHE A 1 175 ? -16.640 4.058 8.219 1.00 68.25 175 PHE A CA 1
ATOM 1212 C C . PHE A 1 175 ? -17.796 3.470 7.394 1.00 68.25 175 PHE A C 1
ATOM 1214 O O . PHE A 1 175 ? -18.307 4.118 6.474 1.00 68.25 175 PHE A O 1
ATOM 1221 N N . LEU A 1 176 ? -18.224 2.254 7.731 1.00 72.12 176 LEU A N 1
ATOM 1222 C CA . LEU A 1 176 ? -19.448 1.629 7.235 1.00 72.12 176 LEU A CA 1
ATOM 1223 C C . LEU A 1 176 ? -19.978 0.680 8.325 1.00 72.12 176 LEU A C 1
ATOM 1225 O O . LEU A 1 176 ? -19.177 -0.027 8.938 1.00 72.12 176 LEU A O 1
ATOM 1229 N N . PRO A 1 177 ? -21.294 0.641 8.603 1.00 75.06 177 PRO A N 1
ATOM 1230 C CA . PRO A 1 177 ? -21.852 -0.352 9.512 1.00 75.06 177 PRO A CA 1
ATOM 1231 C C . PRO A 1 177 ? -21.646 -1.755 8.937 1.00 75.06 177 PRO A C 1
ATOM 1233 O O . PRO A 1 177 ? -21.881 -1.975 7.751 1.00 75.06 177 PRO A O 1
ATOM 1236 N N . THR A 1 178 ? -21.258 -2.712 9.773 1.00 76.50 178 THR A N 1
ATOM 1237 C CA . THR A 1 178 ? -21.130 -4.121 9.369 1.00 76.50 178 THR A CA 1
ATOM 1238 C C . THR A 1 178 ? -22.459 -4.875 9.438 1.00 76.50 178 THR A C 1
ATOM 1240 O O . THR A 1 178 ? -22.620 -5.889 8.761 1.00 76.50 178 THR A O 1
ATOM 1243 N N . ASP A 1 179 ? -23.429 -4.376 10.216 1.00 78.88 179 ASP A N 1
ATOM 1244 C CA . ASP A 1 179 ? -24.779 -4.939 10.277 1.00 78.88 179 ASP A CA 1
ATOM 1245 C C . ASP A 1 179 ? -25.531 -4.705 8.945 1.00 78.88 179 ASP A C 1
ATOM 1247 O O . ASP A 1 179 ? -25.714 -3.549 8.541 1.00 78.88 179 ASP A O 1
ATOM 1251 N N . PRO A 1 180 ? -26.002 -5.765 8.255 1.00 74.25 180 PRO A N 1
ATOM 1252 C CA . PRO A 1 180 ? -26.617 -5.642 6.932 1.00 74.25 180 PRO A CA 1
ATOM 1253 C C . PRO A 1 180 ? -27.910 -4.817 6.889 1.00 74.25 180 PRO A C 1
ATOM 1255 O O . PRO A 1 180 ? -28.188 -4.176 5.874 1.00 74.25 180 PRO A O 1
ATOM 1258 N N . VAL A 1 181 ? -28.709 -4.824 7.964 1.00 80.38 181 VAL A N 1
ATOM 1259 C CA . VAL A 1 181 ? -29.948 -4.033 8.045 1.00 80.38 181 VAL A CA 1
ATOM 1260 C C . VAL A 1 181 ? -29.586 -2.559 8.183 1.00 80.38 181 VAL A C 1
ATOM 1262 O O . VAL A 1 181 ? -30.115 -1.706 7.467 1.00 80.38 181 VAL A O 1
ATOM 1265 N N . VAL A 1 182 ? -28.608 -2.253 9.037 1.00 81.75 182 VAL A N 1
ATOM 1266 C CA . VAL A 1 182 ? -28.140 -0.882 9.233 1.00 81.75 182 VAL A CA 1
ATOM 1267 C C . VAL A 1 182 ? -27.457 -0.331 7.974 1.00 81.75 182 VAL A C 1
ATOM 1269 O O . VAL A 1 182 ? -27.706 0.819 7.596 1.00 81.75 182 VAL A O 1
ATOM 1272 N N . ALA A 1 183 ? -26.657 -1.141 7.279 1.00 78.88 183 ALA A N 1
ATOM 1273 C CA . ALA A 1 183 ? -25.915 -0.745 6.081 1.00 78.88 183 ALA A CA 1
ATOM 1274 C C . ALA A 1 183 ? -26.792 -0.517 4.830 1.00 78.88 183 ALA A C 1
ATOM 1276 O O . ALA A 1 183 ? -26.338 0.105 3.868 1.00 78.88 183 ALA A O 1
ATOM 1277 N N . GLN A 1 184 ? -28.050 -0.980 4.811 1.00 78.25 184 GLN A N 1
ATOM 1278 C CA . GLN A 1 184 ? -28.885 -0.993 3.603 1.00 78.25 184 GLN A CA 1
ATOM 1279 C C . GLN A 1 184 ? -29.117 0.404 2.986 1.00 78.25 184 GLN A C 1
ATOM 1281 O O . GLN A 1 184 ? -29.915 1.202 3.477 1.00 78.25 184 GLN A O 1
ATOM 1286 N N . GLY A 1 185 ? -28.479 0.690 1.848 1.00 71.75 185 GLY A N 1
ATOM 1287 C CA . GLY A 1 185 ? -28.607 1.975 1.146 1.00 71.75 185 GLY A CA 1
ATOM 1288 C C . GLY A 1 185 ? -27.711 3.093 1.693 1.00 71.75 185 GLY A C 1
ATOM 1289 O O . GLY A 1 185 ? -27.854 4.237 1.267 1.00 71.75 185 GLY A O 1
ATOM 1290 N N . GLN A 1 186 ? -26.789 2.777 2.609 1.00 72.50 186 GLN A N 1
ATOM 1291 C CA . GLN A 1 186 ? -25.717 3.672 3.043 1.00 72.50 186 GLN A CA 1
ATOM 1292 C C . GLN A 1 186 ? -24.476 3.468 2.158 1.00 72.50 186 GLN A C 1
ATOM 1294 O O . GLN A 1 186 ? -24.187 2.350 1.738 1.00 72.50 186 GLN A O 1
ATOM 1299 N N . GLN A 1 187 ? -23.752 4.547 1.856 1.00 71.31 187 GLN A N 1
ATOM 1300 C CA . GLN A 1 187 ? -22.409 4.487 1.265 1.00 71.31 187 GLN A CA 1
ATOM 1301 C C . GLN A 1 187 ? -21.358 4.784 2.339 1.00 71.31 187 GLN A C 1
ATOM 1303 O O . GLN A 1 187 ? -21.670 5.334 3.401 1.00 71.31 187 GLN A O 1
ATOM 1308 N N . ASP A 1 188 ? -20.126 4.398 2.066 1.00 65.62 188 ASP A N 1
ATOM 1309 C CA . ASP A 1 188 ? -18.972 4.594 2.925 1.00 65.62 188 ASP A CA 1
ATOM 1310 C C . ASP A 1 188 ? -18.691 6.090 3.175 1.00 65.62 188 ASP A C 1
ATOM 1312 O O . ASP A 1 188 ? -19.002 6.957 2.354 1.00 65.62 188 ASP A O 1
ATOM 1316 N N . ALA A 1 189 ? -18.172 6.429 4.358 1.00 68.94 189 ALA A N 1
ATOM 1317 C CA . ALA A 1 189 ? -17.937 7.825 4.715 1.00 68.94 189 ALA A CA 1
ATOM 1318 C C . ALA A 1 189 ? -16.652 8.033 5.514 1.00 68.94 189 ALA A C 1
ATOM 1320 O O . ALA A 1 189 ? -16.261 7.221 6.344 1.00 68.94 189 ALA A O 1
ATOM 1321 N N . LEU A 1 190 ? -16.041 9.198 5.307 1.00 71.12 190 LEU A N 1
ATOM 1322 C CA . LEU A 1 190 ? -14.811 9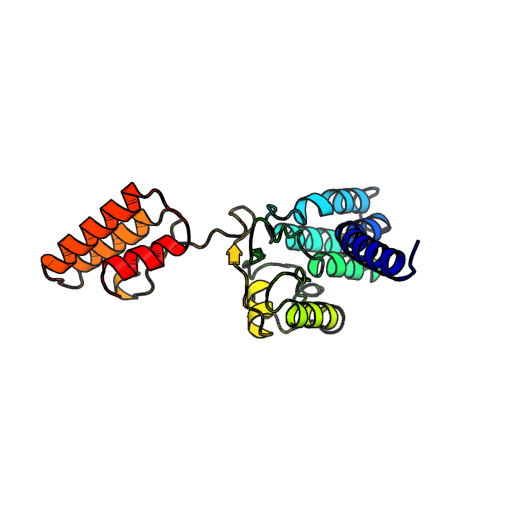.630 5.984 1.00 71.12 190 LEU A CA 1
ATOM 1323 C C . LEU A 1 190 ? -15.063 10.317 7.324 1.00 71.12 190 LEU A C 1
ATOM 1325 O O . LEU A 1 190 ? -14.157 10.506 8.129 1.00 71.12 190 LEU A O 1
ATOM 1329 N N . ASN A 1 191 ? -16.295 10.775 7.534 1.00 82.12 191 ASN A N 1
ATOM 1330 C CA . ASN A 1 191 ? -16.710 11.320 8.811 1.00 82.12 191 ASN A CA 1
ATOM 1331 C C . ASN A 1 191 ? -17.462 10.217 9.566 1.00 82.12 191 ASN A C 1
ATOM 1333 O O . ASN A 1 191 ? -18.562 9.861 9.126 1.00 82.12 191 ASN A O 1
ATOM 1337 N N . PRO A 1 192 ? -16.935 9.716 10.697 1.00 80.44 192 PRO A N 1
ATOM 1338 C CA . PRO A 1 192 ? -17.599 8.661 11.461 1.00 80.44 192 PRO A CA 1
ATOM 1339 C C . PRO A 1 192 ? -19.006 9.064 11.905 1.00 80.44 192 PRO A C 1
ATOM 1341 O O . PRO A 1 192 ? -19.900 8.225 11.958 1.00 80.44 192 PRO A O 1
ATOM 1344 N N . ASN A 1 193 ? -19.257 10.360 12.124 1.00 86.38 193 ASN A N 1
ATOM 1345 C CA . ASN A 1 193 ? -20.573 10.857 12.519 1.00 86.38 193 ASN A CA 1
ATOM 1346 C C . ASN A 1 193 ? -21.652 10.652 11.444 1.00 86.38 193 ASN A C 1
ATOM 1348 O O . ASN A 1 193 ? -22.826 10.557 11.786 1.00 86.38 193 ASN A O 1
ATOM 1352 N N . ILE A 1 194 ? -21.300 10.547 10.155 1.00 88.31 194 ILE A N 1
ATOM 1353 C CA . ILE A 1 194 ? -22.274 10.215 9.095 1.00 88.31 194 ILE A CA 1
ATOM 1354 C C . ILE A 1 194 ? -22.783 8.782 9.290 1.00 88.31 194 ILE A C 1
ATOM 1356 O O . ILE A 1 194 ? -23.978 8.516 9.176 1.00 88.31 194 ILE A O 1
ATOM 1360 N N . ILE A 1 195 ? -21.879 7.874 9.650 1.00 89.75 195 ILE A N 1
ATOM 1361 C CA . ILE A 1 195 ? -22.193 6.465 9.864 1.00 89.75 195 ILE A CA 1
ATOM 1362 C C . ILE A 1 195 ? -22.881 6.239 11.204 1.00 89.75 195 ILE A C 1
ATOM 1364 O O . ILE A 1 195 ? -23.880 5.532 11.260 1.00 89.75 195 ILE A O 1
ATOM 1368 N N . ILE A 1 196 ? -22.422 6.894 12.267 1.00 91.88 196 ILE A N 1
ATOM 1369 C CA . ILE A 1 196 ? -23.065 6.824 13.583 1.00 91.88 196 ILE A CA 1
ATOM 1370 C C . ILE A 1 196 ? -24.506 7.355 13.519 1.00 91.88 196 ILE A C 1
ATOM 1372 O O . ILE A 1 196 ? -25.413 6.723 14.062 1.00 91.88 196 ILE A O 1
ATOM 1376 N N . ASN A 1 197 ? -24.752 8.454 12.790 1.00 92.75 197 ASN A N 1
ATOM 1377 C CA . ASN A 1 197 ? -26.112 8.936 12.521 1.00 92.75 197 ASN A CA 1
ATOM 1378 C C . ASN A 1 197 ? -26.980 7.840 11.897 1.00 92.75 197 ASN A C 1
ATOM 1380 O O . ASN A 1 197 ? -28.063 7.539 12.398 1.00 92.75 197 ASN A O 1
ATOM 1384 N N . ARG A 1 198 ? -26.468 7.199 10.841 1.00 92.19 198 ARG A N 1
ATOM 1385 C CA . ARG A 1 198 ? -27.150 6.100 10.161 1.00 92.19 198 ARG A CA 1
ATOM 1386 C C . ARG A 1 198 ? -27.466 4.940 11.113 1.00 92.19 198 ARG A C 1
ATOM 1388 O O . ARG A 1 198 ? -28.579 4.418 11.060 1.00 92.19 198 ARG A O 1
ATOM 1395 N N . VAL A 1 199 ? -26.527 4.558 11.982 1.00 91.69 199 VAL A N 1
ATOM 1396 C CA . VAL A 1 199 ? -26.733 3.509 12.996 1.00 91.69 199 VAL A CA 1
ATOM 1397 C C . VAL A 1 199 ? -27.886 3.877 13.931 1.00 91.69 199 VAL A C 1
ATOM 1399 O O . VAL A 1 199 ? -28.840 3.107 14.060 1.00 91.69 199 VAL A O 1
ATOM 1402 N N . CYS A 1 200 ? -27.862 5.069 14.533 1.00 93.50 200 CYS A N 1
ATOM 1403 C CA . CYS A 1 200 ? -28.910 5.483 15.470 1.00 93.50 200 CYS A CA 1
ATOM 1404 C C . CYS A 1 200 ? -30.291 5.647 14.801 1.00 93.50 200 CYS A C 1
ATOM 1406 O O . CYS A 1 200 ? -31.323 5.366 15.423 1.00 93.50 200 CYS A O 1
ATOM 1408 N N . ASP A 1 201 ? -30.337 6.061 13.533 1.00 92.94 201 ASP A N 1
ATOM 1409 C CA . ASP A 1 201 ? -31.588 6.194 12.781 1.00 92.94 201 ASP A CA 1
ATOM 1410 C C . ASP A 1 201 ? -32.219 4.830 12.472 1.00 92.94 201 ASP A C 1
ATOM 1412 O O . ASP A 1 201 ? -33.439 4.674 12.556 1.00 92.94 201 ASP A O 1
ATOM 1416 N N . GLN A 1 202 ? -31.407 3.818 12.160 1.00 91.81 202 GLN A N 1
ATOM 1417 C CA . GLN A 1 202 ? -31.882 2.454 11.906 1.00 91.81 202 GLN A CA 1
ATOM 1418 C C . GLN A 1 202 ? -32.379 1.773 13.183 1.00 91.81 202 GLN A C 1
ATOM 1420 O O . GLN A 1 202 ? -33.445 1.152 13.167 1.00 91.81 202 GLN A O 1
ATOM 1425 N N . LEU A 1 203 ? -31.698 1.992 14.315 1.00 89.81 203 LEU A N 1
ATOM 1426 C CA . LEU A 1 203 ? -32.185 1.553 15.628 1.00 89.81 203 LEU A CA 1
ATOM 1427 C C . LEU A 1 203 ? -33.586 2.100 15.940 1.00 89.81 203 LEU A C 1
ATOM 1429 O O . LEU A 1 203 ? -34.416 1.399 16.523 1.00 89.81 203 LEU A O 1
ATOM 1433 N N . THR A 1 204 ? -33.857 3.338 15.521 1.00 90.31 204 THR A N 1
ATOM 1434 C CA . THR A 1 204 ? -35.136 4.014 15.764 1.00 90.31 204 THR A CA 1
ATOM 1435 C C . THR A 1 204 ? -36.234 3.551 14.811 1.00 90.31 204 THR A C 1
ATOM 1437 O O . THR A 1 204 ? -37.342 3.261 15.257 1.00 90.31 204 THR A O 1
ATOM 1440 N N . ASN A 1 205 ? -35.939 3.493 13.512 1.00 89.25 205 ASN A N 1
ATOM 1441 C CA . ASN A 1 205 ? -36.964 3.380 12.474 1.00 89.25 205 ASN A CA 1
ATOM 1442 C C . ASN A 1 205 ? -37.181 1.954 11.955 1.00 89.25 205 ASN A C 1
ATOM 1444 O O . ASN A 1 205 ? -38.230 1.682 11.376 1.00 89.25 205 ASN A O 1
ATOM 1448 N N . VAL A 1 206 ? -36.208 1.056 12.138 1.00 90.75 206 VAL A N 1
ATOM 1449 C CA . VAL A 1 206 ? -36.244 -0.298 11.562 1.00 90.75 206 VAL A CA 1
ATOM 1450 C C . VAL A 1 206 ? -36.119 -1.367 12.639 1.00 90.75 206 VAL A C 1
ATOM 1452 O O . VAL A 1 206 ? -36.940 -2.280 12.685 1.00 90.75 206 VAL A O 1
ATOM 1455 N N . CYS A 1 207 ? -35.153 -1.242 13.550 1.00 86.69 207 CYS A N 1
ATOM 1456 C CA . CYS A 1 207 ? -34.879 -2.289 14.540 1.00 86.69 207 CYS A CA 1
ATOM 1457 C C . CYS A 1 207 ? -35.841 -2.283 15.740 1.00 86.69 207 CYS A C 1
ATOM 1459 O O . CYS A 1 207 ? -35.798 -3.198 16.558 1.00 86.69 207 CYS A O 1
ATOM 1461 N N . GLY A 1 208 ? -36.690 -1.256 15.880 1.00 87.81 208 GLY A N 1
ATOM 1462 C CA . GLY A 1 208 ? -37.666 -1.162 16.971 1.00 87.81 208 GLY A CA 1
ATOM 1463 C C . GLY A 1 208 ? -37.029 -1.111 18.363 1.00 87.81 208 GLY A C 1
ATOM 1464 O O . GLY A 1 208 ? -37.599 -1.643 19.316 1.00 87.81 208 GLY A O 1
ATOM 1465 N N . ALA A 1 209 ? -35.843 -0.503 18.489 1.00 91.31 209 ALA A N 1
ATOM 1466 C CA . ALA A 1 209 ? -35.114 -0.450 19.750 1.00 91.31 209 ALA A CA 1
ATOM 1467 C C . ALA A 1 209 ? -35.925 0.258 20.854 1.00 91.31 209 ALA A C 1
ATOM 1469 O O . ALA A 1 209 ? -36.759 1.132 20.588 1.00 91.31 209 ALA A O 1
ATOM 1470 N N . ASN A 1 210 ? -35.668 -0.104 22.112 1.00 92.81 210 ASN A N 1
ATOM 1471 C CA . ASN A 1 210 ? -36.278 0.580 23.252 1.00 92.81 210 ASN A CA 1
ATOM 1472 C C . ASN A 1 210 ? -35.676 1.986 23.450 1.00 92.81 210 ASN A C 1
ATOM 1474 O O . ASN A 1 210 ? -34.621 2.320 22.905 1.00 92.81 210 ASN A O 1
ATOM 1478 N N . ASP A 1 211 ? -36.346 2.825 24.238 1.00 93.75 211 ASP A N 1
ATOM 1479 C CA . ASP A 1 211 ? -35.952 4.232 24.385 1.00 93.75 211 ASP A CA 1
ATOM 1480 C C . ASP A 1 211 ? -34.619 4.414 25.121 1.00 93.75 211 ASP A C 1
ATOM 1482 O O . ASP A 1 211 ? -33.906 5.383 24.859 1.00 93.75 211 ASP A O 1
ATOM 1486 N N . ALA A 1 212 ? -34.234 3.451 25.965 1.00 93.06 212 ALA A N 1
ATOM 1487 C CA . ALA A 1 212 ? -32.927 3.442 26.614 1.00 93.06 212 ALA A CA 1
ATOM 1488 C C . ALA A 1 212 ? -31.801 3.262 25.582 1.00 93.06 212 ALA A C 1
ATOM 1490 O O . ALA A 1 212 ? -30.861 4.049 25.566 1.00 93.06 212 ALA A O 1
ATOM 1491 N N . ALA A 1 213 ? -31.936 2.303 24.661 1.00 91.06 213 ALA A N 1
ATOM 1492 C CA . ALA A 1 213 ? -30.960 2.050 23.603 1.00 91.06 213 ALA A CA 1
ATOM 1493 C C . ALA A 1 213 ? -30.866 3.214 22.601 1.00 91.06 213 ALA A C 1
ATOM 1495 O O . ALA A 1 213 ? -29.772 3.575 22.169 1.00 91.06 213 ALA A O 1
ATOM 1496 N N . LYS A 1 214 ? -31.996 3.853 22.260 1.00 93.00 214 LYS A N 1
ATOM 1497 C CA . LYS A 1 214 ? -31.993 5.059 21.408 1.00 93.00 214 LYS A CA 1
ATOM 1498 C C . LYS A 1 214 ? -31.260 6.219 22.079 1.00 93.00 214 LYS A C 1
ATOM 1500 O O . LYS A 1 214 ? -30.435 6.866 21.438 1.00 93.00 214 LYS A O 1
ATOM 1505 N N . THR A 1 215 ? -31.552 6.456 23.359 1.00 95.19 215 THR A N 1
ATOM 1506 C CA . THR A 1 215 ? -30.892 7.494 24.164 1.00 95.19 215 THR A CA 1
ATOM 1507 C C . THR A 1 215 ? -29.392 7.232 24.239 1.00 95.19 215 THR A C 1
ATOM 1509 O O . THR A 1 215 ? -28.607 8.098 23.873 1.00 95.19 215 THR A O 1
ATOM 1512 N N . GLN A 1 216 ? -28.996 6.001 24.568 1.00 95.00 216 GLN A N 1
ATOM 1513 C CA . GLN A 1 216 ? -27.593 5.601 24.646 1.00 95.00 216 GLN A CA 1
ATOM 1514 C C . GLN A 1 216 ? -26.852 5.781 23.310 1.00 95.00 216 GLN A C 1
ATOM 1516 O O . GLN A 1 216 ? -25.718 6.249 23.310 1.00 95.00 216 GLN A O 1
ATOM 1521 N N . CYS A 1 217 ? -27.488 5.492 22.167 1.00 95.62 217 CYS A N 1
ATOM 1522 C CA . CYS A 1 217 ? -26.885 5.737 20.851 1.00 95.62 217 CYS A CA 1
ATOM 1523 C C . CYS A 1 217 ? -26.657 7.224 20.575 1.00 95.62 217 CYS A C 1
ATOM 1525 O O . CYS A 1 217 ? -25.593 7.601 20.087 1.00 95.62 217 CYS A O 1
ATOM 1527 N N . LYS A 1 218 ? -27.625 8.085 20.914 1.00 95.56 218 LYS A N 1
ATOM 1528 C CA . LYS A 1 218 ? -27.483 9.538 20.740 1.00 95.56 218 LYS A CA 1
ATOM 1529 C C . LYS A 1 218 ? -26.470 10.143 21.713 1.00 95.56 218 LYS A C 1
ATOM 1531 O O . LYS A 1 218 ? -25.716 11.025 21.311 1.00 95.56 218 LYS A O 1
ATOM 1536 N N . ASP A 1 219 ? -26.378 9.621 22.931 1.00 95.38 219 ASP A N 1
ATOM 1537 C CA . ASP A 1 219 ? -25.355 10.026 23.897 1.00 95.38 219 ASP A CA 1
ATOM 1538 C C . ASP A 1 219 ? -23.955 9.594 23.443 1.00 95.38 219 ASP A C 1
ATOM 1540 O O . ASP A 1 219 ? -23.012 10.383 23.510 1.00 95.38 219 ASP A O 1
ATOM 1544 N N . ALA A 1 220 ? -23.810 8.367 22.929 1.00 94.94 220 ALA A N 1
ATOM 1545 C CA . ALA A 1 220 ? -22.556 7.881 22.360 1.00 94.94 220 ALA A CA 1
ATOM 1546 C C . ALA A 1 220 ? -22.149 8.701 21.130 1.00 94.94 220 ALA A C 1
ATOM 1548 O O . ALA A 1 220 ? -20.997 9.108 21.003 1.00 94.94 220 ALA A O 1
ATOM 1549 N N . GLN A 1 221 ? -23.108 9.019 20.260 1.00 94.12 221 GLN A N 1
ATOM 1550 C CA . GLN A 1 221 ? -22.892 9.903 19.125 1.00 94.12 221 GLN A CA 1
ATOM 1551 C C . GLN A 1 221 ? -22.385 11.281 19.560 1.00 94.12 221 GLN A C 1
ATOM 1553 O O . GLN A 1 221 ? -21.386 11.749 19.022 1.00 94.12 221 GLN A O 1
ATOM 1558 N N . ALA A 1 222 ? -23.040 11.922 20.531 1.00 95.44 222 ALA A N 1
ATOM 1559 C CA . ALA A 1 222 ? -22.626 13.232 21.027 1.00 95.44 222 ALA A CA 1
ATOM 1560 C C . ALA A 1 222 ? -21.212 13.192 21.627 1.00 95.44 222 ALA A C 1
ATOM 1562 O O . ALA A 1 222 ? -20.448 14.142 21.471 1.00 95.44 222 ALA A O 1
ATOM 1563 N N . GLN A 1 223 ? -20.838 12.082 22.270 1.00 93.19 223 GLN A N 1
ATOM 1564 C CA . GLN A 1 223 ? -19.482 11.877 22.781 1.00 93.19 223 GLN A CA 1
ATOM 1565 C C . GLN A 1 223 ? -18.445 11.741 21.660 1.00 93.19 223 GLN A C 1
ATOM 1567 O O . GLN A 1 223 ? -17.382 12.352 21.755 1.00 93.19 223 GLN A O 1
ATOM 1572 N N . ILE A 1 224 ? -18.748 11.006 20.585 1.00 92.19 224 ILE A N 1
ATOM 1573 C CA . ILE A 1 224 ? -17.864 10.912 19.412 1.00 92.19 224 ILE A CA 1
ATOM 1574 C C . ILE A 1 224 ? -17.780 12.247 18.659 1.00 92.19 224 ILE A C 1
ATOM 1576 O O . ILE A 1 224 ? -16.713 12.643 18.197 1.00 92.19 224 ILE A O 1
ATOM 1580 N N . GLU A 1 225 ? -18.881 12.985 18.544 1.00 91.81 225 GLU A N 1
ATOM 1581 C CA . GLU A 1 225 ? -18.867 14.310 17.925 1.00 91.81 225 GLU A CA 1
ATOM 1582 C C . GLU A 1 225 ? -18.015 15.292 18.738 1.00 91.81 225 GLU A C 1
ATOM 1584 O O . GLU A 1 225 ? -17.176 15.999 18.177 1.00 91.81 225 GLU A O 1
ATOM 1589 N N . ALA A 1 226 ? -18.176 15.289 20.064 1.00 92.12 226 ALA A N 1
ATOM 1590 C CA . ALA A 1 226 ? -17.405 16.127 20.974 1.00 92.12 226 ALA A CA 1
ATOM 1591 C C . ALA A 1 226 ? -15.919 15.742 21.033 1.00 92.12 226 ALA A C 1
ATOM 1593 O O . ALA A 1 226 ? -15.084 16.615 21.280 1.00 92.12 226 ALA A O 1
ATOM 1594 N N . SER A 1 227 ? -15.574 14.468 20.806 1.00 88.44 227 SER A N 1
ATOM 1595 C CA . SER A 1 227 ? -14.174 14.031 20.760 1.00 88.44 227 SER A CA 1
ATOM 1596 C C . SER A 1 227 ? -13.446 14.551 19.519 1.00 88.44 227 SER A C 1
ATOM 1598 O O . SER A 1 227 ? -12.233 14.752 19.559 1.00 88.44 227 SER A O 1
ATOM 1600 N N . GLY A 1 228 ? -14.174 14.781 18.419 1.00 83.12 228 GLY A N 1
ATOM 1601 C CA . GLY A 1 228 ? -13.606 15.185 17.133 1.00 83.12 228 GLY A CA 1
ATOM 1602 C C . GLY A 1 228 ? -12.732 14.111 16.473 1.00 83.12 228 GLY A C 1
ATOM 1603 O O . GLY A 1 228 ? -12.087 14.399 15.461 1.00 83.12 228 GLY A O 1
ATOM 1604 N N . ASP A 1 229 ? -12.708 12.896 17.024 1.00 78.00 229 ASP A N 1
ATOM 1605 C CA . ASP A 1 229 ? -11.892 11.788 16.541 1.00 78.00 229 ASP A CA 1
ATOM 1606 C C . ASP A 1 229 ? -12.447 11.251 15.211 1.00 78.00 229 ASP A C 1
ATOM 1608 O O . ASP A 1 229 ? -13.656 11.192 14.970 1.00 78.00 229 ASP A O 1
ATOM 1612 N N . ARG A 1 230 ? -11.533 10.909 14.305 1.00 74.31 230 ARG A N 1
ATOM 1613 C CA . ARG A 1 230 ? -11.814 10.371 12.966 1.00 74.31 230 ARG A CA 1
ATOM 1614 C C . ARG A 1 230 ? -10.956 9.157 12.630 1.00 74.31 230 ARG A C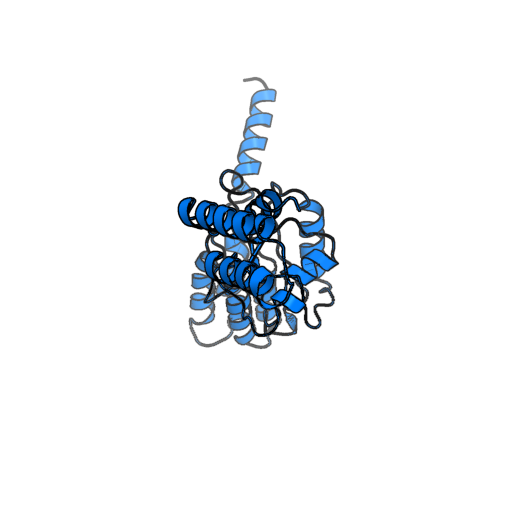 1
ATOM 1616 O O . ARG A 1 230 ? -10.902 8.753 11.475 1.00 74.31 230 ARG A O 1
ATOM 1623 N N . SER A 1 231 ? -10.262 8.607 13.618 1.00 69.56 231 SER A N 1
ATOM 1624 C CA . SER A 1 231 ? -9.458 7.401 13.480 1.00 69.56 231 SER A CA 1
ATOM 1625 C C . SER A 1 231 ? -10.325 6.139 13.512 1.00 69.56 231 SER A C 1
ATOM 1627 O O . SER A 1 231 ? -11.492 6.175 13.909 1.00 69.56 231 SER A O 1
ATOM 1629 N N . ALA A 1 232 ? -9.739 4.994 13.156 1.00 65.81 232 ALA A N 1
ATOM 1630 C CA . ALA A 1 232 ? -10.401 3.693 13.278 1.00 65.81 232 ALA A CA 1
ATOM 1631 C C . ALA A 1 232 ? -10.891 3.398 14.714 1.00 65.81 232 ALA A C 1
ATOM 1633 O O . ALA A 1 232 ? -11.923 2.751 14.885 1.00 65.81 232 ALA A O 1
ATOM 1634 N N . ALA A 1 233 ? -10.228 3.952 15.739 1.00 75.12 233 ALA A N 1
ATOM 1635 C CA . ALA A 1 233 ? -10.587 3.772 17.149 1.00 75.12 233 ALA A CA 1
ATOM 1636 C C . ALA A 1 233 ? -11.969 4.348 17.515 1.00 75.12 233 ALA A C 1
ATOM 1638 O O . ALA A 1 233 ? -12.557 3.972 18.533 1.00 75.12 233 ALA A O 1
ATOM 1639 N N . VAL A 1 234 ? -12.522 5.234 16.678 1.00 84.00 234 VAL A N 1
ATOM 1640 C CA . VAL A 1 234 ? -13.887 5.747 16.839 1.00 84.00 234 VAL A CA 1
ATOM 1641 C C . VAL A 1 234 ? -14.915 4.623 16.775 1.00 84.00 234 VAL A C 1
ATOM 1643 O O . VAL A 1 234 ? -15.891 4.657 17.523 1.00 84.00 234 VAL A O 1
ATOM 1646 N N . ALA A 1 235 ? -14.700 3.623 15.916 1.00 79.38 235 ALA A N 1
ATOM 1647 C CA . ALA A 1 235 ? -15.604 2.486 15.800 1.00 79.38 235 ALA A CA 1
ATOM 1648 C C . ALA A 1 235 ? -15.614 1.661 17.096 1.00 79.38 235 ALA A C 1
ATOM 1650 O O . ALA A 1 235 ? -16.684 1.392 17.641 1.00 79.38 235 ALA A O 1
ATOM 1651 N N . ASP A 1 236 ? -14.432 1.352 17.636 1.00 82.81 236 ASP A N 1
ATOM 1652 C CA . ASP A 1 236 ? -14.289 0.604 18.890 1.00 82.81 236 ASP A CA 1
ATOM 1653 C C . ASP A 1 236 ? -14.880 1.372 20.079 1.00 82.81 236 ASP A C 1
ATOM 1655 O O . ASP A 1 236 ? -15.606 0.809 20.897 1.00 82.81 236 ASP A O 1
ATOM 1659 N N . THR A 1 237 ? -14.639 2.683 20.143 1.00 88.56 237 THR A N 1
ATOM 1660 C CA . THR A 1 237 ? -15.188 3.550 21.196 1.00 88.56 237 THR A CA 1
ATOM 1661 C C . THR A 1 237 ? -16.712 3.604 21.128 1.00 88.56 237 THR A C 1
ATOM 1663 O O . THR A 1 237 ? -17.385 3.461 22.148 1.00 88.56 237 THR A O 1
ATOM 1666 N N . PHE A 1 238 ? -17.276 3.784 19.933 1.00 92.44 238 PHE A N 1
ATOM 1667 C CA . PHE A 1 238 ? -18.722 3.814 19.741 1.00 92.44 238 PHE A CA 1
ATOM 1668 C C . PHE A 1 238 ? -19.379 2.475 20.114 1.00 92.44 238 PHE A C 1
ATOM 1670 O O . PHE A 1 238 ? -20.385 2.469 20.822 1.00 92.44 238 PHE A O 1
ATOM 1677 N N . ASN A 1 239 ? -18.782 1.349 19.716 1.00 87.81 239 ASN A N 1
ATOM 1678 C CA . ASN A 1 239 ? -19.268 0.012 20.067 1.00 87.81 239 ASN A CA 1
ATOM 1679 C C . ASN A 1 239 ? -19.222 -0.234 21.581 1.00 87.81 239 ASN A C 1
ATOM 1681 O O . ASN A 1 239 ? -20.225 -0.645 22.168 1.00 87.81 239 ASN A O 1
ATOM 1685 N N . GLY A 1 240 ? -18.112 0.127 22.232 1.00 90.25 240 GLY A N 1
ATOM 1686 C CA . GLY A 1 240 ? -17.968 0.002 23.681 1.00 90.25 240 GLY A CA 1
ATOM 1687 C C . GLY A 1 240 ? -18.972 0.861 24.458 1.00 90.25 240 GLY A C 1
ATOM 1688 O O . GLY A 1 240 ? -19.525 0.409 25.460 1.00 90.25 240 GLY A O 1
ATOM 1689 N N . LEU A 1 241 ? -19.287 2.070 23.974 1.00 91.25 241 LEU A N 1
ATOM 1690 C CA . LEU A 1 241 ? -20.323 2.932 24.564 1.00 91.25 241 LEU A CA 1
ATOM 1691 C C . LEU A 1 241 ? -21.732 2.335 24.450 1.00 91.25 241 LEU A C 1
ATOM 1693 O O . LEU A 1 241 ? -22.590 2.646 25.277 1.00 91.25 241 LEU A O 1
ATOM 1697 N N . LEU A 1 242 ? -21.976 1.474 23.461 1.00 86.81 242 LEU A N 1
ATOM 1698 C CA . LEU A 1 242 ? -23.221 0.722 23.296 1.00 86.81 242 LEU A CA 1
ATOM 1699 C C . LEU A 1 242 ? -23.223 -0.626 24.040 1.00 86.81 242 LEU A C 1
ATOM 1701 O O . LEU A 1 242 ? -24.278 -1.247 24.160 1.00 86.81 242 LEU A O 1
ATOM 1705 N N . GLY A 1 243 ? -22.079 -1.042 24.590 1.00 82.62 243 GLY A N 1
ATOM 1706 C CA . GLY A 1 243 ? -21.923 -2.291 25.336 1.00 82.62 243 GLY A CA 1
ATOM 1707 C C . GLY A 1 243 ? -21.677 -3.527 24.466 1.00 82.62 243 GLY A C 1
ATOM 1708 O O . GLY A 1 243 ? -22.014 -4.629 24.902 1.00 82.62 243 GLY A O 1
ATOM 1709 N N . PHE A 1 244 ? -21.130 -3.340 23.261 1.00 69.19 244 PHE A N 1
ATOM 1710 C CA . PHE A 1 244 ? -20.666 -4.407 22.368 1.00 69.19 244 PHE A CA 1
ATOM 1711 C C . PHE A 1 244 ? -19.155 -4.625 22.470 1.00 69.19 244 PHE A C 1
ATOM 1713 O O . PHE A 1 244 ? -18.437 -3.655 22.806 1.00 69.19 244 PHE A O 1
#

pLDDT: mean 83.43, std 16.48, range [35.69, 98.5]